Protein AF-A0A965LDG9-F1 (afdb_monomer_lite)

Foldseek 3Di:
DDDLVNLLVLLCVVVVFDWDKDKDKDFFQQPDFKDARVFAQFAPVFKWKDWLNHTADPPPQWDDPRGRRMIGGPGGRPGGIMIMIIGIGTDADYSVVLSVLLQVLLCQFQPPHADPVRHGDDPVNDDPLCSVLSSLSSNLSSLVVVLVVQVPQDWDADPVRDIDPSNVVNVVSVVVSVVSVVVSLVSCPVVQTGNNHDDDDDDWDQDPVPRDTDWDWDDDDPPDPDDTHTDDDDDDCVPDDDPDDPAAEDEAEEEQQAKDKDKDFDDQPDQPVQKDKWKFKAADVPDPDTQDTWDWDQPDRNRRIIMTIDHNVSSNRDDQKIKMWMWIQGNVPRDIDTRYIYMYGYDYDPDD

Structure (mmCIF, N/CA/C/O backbone):
data_AF-A0A965LDG9-F1
#
_entry.id   AF-A0A965LDG9-F1
#
loop_
_atom_site.group_PDB
_atom_site.id
_atom_site.type_symbol
_atom_site.label_atom_id
_atom_site.label_alt_id
_atom_site.label_comp_id
_atom_site.label_asym_id
_atom_site.label_entity_id
_atom_site.label_seq_id
_atom_site.pdbx_PDB_ins_code
_atom_site.Cartn_x
_atom_site.Cartn_y
_atom_site.Cartn_z
_atom_site.occupancy
_atom_site.B_iso_or_equiv
_atom_site.auth_seq_id
_atom_site.auth_comp_id
_atom_site.auth_asym_id
_atom_site.auth_atom_id
_atom_site.pdbx_PDB_model_num
ATOM 1 N N . MET A 1 1 ? 0.674 -16.190 0.017 1.00 63.56 1 MET A N 1
ATOM 2 C CA . MET A 1 1 ? 0.500 -14.751 -0.278 1.00 63.56 1 MET A CA 1
ATOM 3 C C . MET A 1 1 ? -0.256 -14.146 0.887 1.00 63.56 1 MET A C 1
ATOM 5 O O . MET A 1 1 ? -1.121 -14.831 1.422 1.00 63.56 1 MET A O 1
ATOM 9 N N . ALA A 1 2 ? 0.114 -12.948 1.336 1.00 70.75 2 ALA A N 1
ATOM 10 C CA . ALA A 1 2 ? -0.545 -12.319 2.477 1.00 70.75 2 ALA A CA 1
ATOM 11 C C . ALA A 1 2 ? -1.934 -11.815 2.068 1.00 70.75 2 ALA A C 1
ATOM 13 O O . ALA A 1 2 ? -2.068 -11.180 1.027 1.00 70.75 2 ALA A O 1
ATOM 14 N N . THR A 1 3 ? -2.957 -12.085 2.876 1.00 86.31 3 THR A N 1
ATOM 15 C CA . THR A 1 3 ? -4.280 -11.483 2.677 1.00 86.31 3 THR A CA 1
ATOM 16 C C . THR A 1 3 ? -4.389 -10.164 3.442 1.00 86.31 3 THR A C 1
ATOM 18 O O . THR A 1 3 ? -3.648 -9.916 4.398 1.00 86.31 3 THR A O 1
ATOM 21 N N . LEU A 1 4 ? -5.349 -9.312 3.066 1.00 87.38 4 LEU A N 1
ATOM 22 C CA . LEU A 1 4 ? -5.636 -8.081 3.811 1.00 87.38 4 LEU A CA 1
ATOM 23 C C . LEU A 1 4 ? -5.971 -8.374 5.288 1.00 87.38 4 LEU A C 1
ATOM 25 O O . LEU A 1 4 ? -5.515 -7.658 6.175 1.00 87.38 4 LEU A O 1
ATOM 29 N N . SER A 1 5 ? -6.700 -9.461 5.557 1.00 87.62 5 SER A N 1
ATOM 30 C CA . SER A 1 5 ? -7.043 -9.896 6.919 1.00 87.62 5 SER A CA 1
ATOM 31 C C . SER A 1 5 ? -5.805 -10.277 7.742 1.00 87.62 5 SER A C 1
ATOM 33 O O . SER A 1 5 ? -5.718 -9.951 8.930 1.00 87.62 5 SER A O 1
ATOM 35 N N . ASP A 1 6 ? -4.817 -10.930 7.123 1.00 89.69 6 ASP A N 1
ATOM 36 C CA . ASP A 1 6 ? -3.560 -11.282 7.795 1.00 89.69 6 ASP A CA 1
ATOM 37 C C . ASP A 1 6 ? -2.738 -10.037 8.140 1.00 89.69 6 ASP A C 1
ATOM 39 O O . ASP A 1 6 ? -2.173 -9.943 9.232 1.00 89.69 6 ASP A O 1
ATOM 43 N N . LEU A 1 7 ? -2.686 -9.063 7.224 1.00 91.06 7 LEU A N 1
ATOM 44 C CA . LEU A 1 7 ? -2.014 -7.783 7.450 1.00 91.06 7 LEU A CA 1
ATOM 45 C C . LEU A 1 7 ? -2.676 -7.007 8.592 1.00 91.06 7 LEU A C 1
ATOM 47 O O . LEU A 1 7 ? -1.976 -6.559 9.498 1.00 91.06 7 LEU A O 1
ATOM 51 N N . ILE A 1 8 ? -4.010 -6.915 8.602 1.00 92.25 8 ILE A N 1
ATOM 52 C CA . ILE A 1 8 ? -4.765 -6.266 9.685 1.00 92.25 8 ILE A CA 1
ATOM 53 C C . ILE A 1 8 ? -4.465 -6.947 11.025 1.00 92.25 8 ILE A C 1
ATOM 55 O O . ILE A 1 8 ? -4.147 -6.268 11.999 1.00 92.25 8 ILE A O 1
ATOM 59 N N . SER A 1 9 ? -4.472 -8.281 11.071 1.00 90.69 9 SER A N 1
ATOM 60 C CA . SER A 1 9 ? -4.183 -9.042 12.296 1.00 90.69 9 SER A CA 1
ATOM 61 C C . SER A 1 9 ? -2.770 -8.774 12.832 1.00 90.69 9 SER A C 1
ATOM 63 O O . SER A 1 9 ? -2.576 -8.615 14.038 1.00 90.69 9 SER A O 1
ATOM 65 N N . LYS A 1 10 ? -1.777 -8.664 11.941 1.00 92.62 10 LYS A N 1
ATOM 66 C CA . LYS A 1 10 ? -0.394 -8.310 12.302 1.00 92.62 10 LYS A CA 1
ATOM 67 C C . LYS A 1 10 ? -0.275 -6.864 12.791 1.00 92.62 10 LYS A C 1
ATOM 69 O O . LYS A 1 10 ? 0.398 -6.627 13.790 1.00 92.62 10 LYS A O 1
ATOM 74 N N . VAL A 1 11 ? -0.954 -5.910 12.150 1.00 94.06 11 VAL A N 1
ATOM 75 C CA . VAL A 1 11 ? -0.990 -4.504 12.602 1.00 94.06 11 VAL A CA 1
ATOM 76 C C . VAL A 1 11 ? -1.656 -4.388 13.974 1.00 94.06 11 VAL A C 1
ATOM 78 O O . VAL A 1 11 ? -1.145 -3.692 14.849 1.00 94.06 11 VAL A O 1
ATOM 81 N N . ARG A 1 12 ? -2.753 -5.118 14.211 1.00 93.00 12 ARG A N 1
ATOM 82 C CA . ARG A 1 12 ? -3.402 -5.184 15.529 1.00 93.00 12 ARG A CA 1
ATOM 83 C C . ARG A 1 12 ? -2.451 -5.692 16.605 1.00 93.00 12 ARG A C 1
ATOM 85 O O . ARG A 1 12 ? -2.416 -5.126 17.696 1.00 93.00 12 ARG A O 1
ATOM 92 N N . LEU A 1 13 ? -1.661 -6.719 16.297 1.00 92.62 13 LEU A N 1
ATOM 93 C CA . LEU A 1 13 ? -0.658 -7.244 17.219 1.00 92.62 13 LEU A CA 1
ATOM 94 C C . LEU A 1 13 ? 0.425 -6.200 17.536 1.00 92.62 13 LEU A C 1
ATOM 96 O O . LEU A 1 13 ? 0.744 -6.006 18.706 1.00 92.62 13 LEU A O 1
ATOM 100 N N . GLU A 1 14 ? 0.934 -5.481 16.530 1.00 91.75 14 GLU A N 1
ATOM 101 C CA . GLU A 1 14 ? 1.940 -4.422 16.725 1.00 91.75 14 GLU A CA 1
ATOM 102 C C . GLU A 1 14 ? 1.410 -3.225 17.532 1.00 91.75 14 GLU A C 1
ATOM 104 O O . GLU A 1 14 ? 2.145 -2.645 18.335 1.00 91.75 14 GLU A O 1
ATOM 109 N N . LEU A 1 15 ? 0.131 -2.872 17.367 1.00 91.25 15 LEU A N 1
ATOM 110 C CA . LEU A 1 15 ? -0.552 -1.845 18.167 1.00 91.25 15 LEU A CA 1
ATOM 111 C C . LEU A 1 15 ? -0.979 -2.344 19.559 1.00 91.25 15 LEU A C 1
ATOM 113 O O . LEU A 1 15 ? -1.443 -1.549 20.382 1.00 91.25 15 LEU A O 1
ATOM 117 N N . ASN A 1 16 ? -0.839 -3.647 19.826 1.00 90.31 16 ASN A N 1
ATOM 118 C CA . ASN A 1 16 ? -1.404 -4.330 20.988 1.00 90.31 16 ASN A CA 1
ATOM 119 C C . ASN A 1 16 ? -2.922 -4.072 21.149 1.00 90.31 16 ASN A C 1
ATOM 121 O O . ASN A 1 16 ? -3.440 -3.920 22.260 1.00 90.31 16 ASN A O 1
ATOM 125 N N . ASP A 1 17 ? -3.635 -4.001 20.022 1.00 90.75 17 ASP A N 1
ATOM 126 C CA . ASP A 1 17 ? -5.082 -3.788 19.934 1.00 90.75 17 ASP A CA 1
ATOM 127 C C . ASP A 1 17 ? -5.822 -5.129 19.795 1.00 90.75 17 ASP A C 1
ATOM 129 O O . ASP A 1 17 ? -6.386 -5.464 18.751 1.00 90.75 17 ASP A O 1
ATOM 133 N N . THR A 1 18 ? -5.735 -5.944 20.848 1.00 88.44 18 THR A N 1
ATOM 134 C CA . THR A 1 18 ? -6.329 -7.287 20.895 1.00 88.44 18 THR A CA 1
ATOM 135 C C . THR A 1 18 ? -7.831 -7.243 21.209 1.00 88.44 18 THR A C 1
ATOM 137 O O . THR A 1 18 ? -8.263 -6.406 22.011 1.00 88.44 18 THR A O 1
ATOM 140 N N . PRO A 1 19 ? -8.640 -8.144 20.614 1.00 90.56 19 PRO A N 1
ATOM 141 C CA . PRO A 1 19 ? -10.081 -8.172 20.838 1.00 90.56 19 PRO A CA 1
ATOM 142 C C . PRO A 1 19 ? -10.400 -8.511 22.294 1.00 90.56 19 PRO A C 1
ATOM 144 O O . PRO A 1 19 ? -9.816 -9.422 22.886 1.00 90.56 19 PRO A O 1
ATOM 147 N N . ARG A 1 20 ? -11.367 -7.795 22.868 1.00 91.00 20 ARG A N 1
ATOM 148 C CA . ARG A 1 20 ? -11.902 -8.075 24.204 1.00 91.00 20 ARG A CA 1
ATOM 149 C C . ARG A 1 20 ? -13.382 -8.368 24.104 1.00 91.00 20 ARG A C 1
ATOM 151 O O . ARG A 1 20 ? -14.117 -7.617 23.476 1.00 91.00 20 ARG A O 1
ATOM 158 N N . GLN A 1 21 ? -13.825 -9.431 24.756 1.00 92.62 21 GLN A N 1
ATOM 159 C CA . GLN A 1 21 ? -15.247 -9.739 24.811 1.00 92.62 21 GLN A CA 1
ATOM 160 C C . GLN A 1 21 ? -15.963 -8.774 25.752 1.00 92.62 21 GLN A C 1
ATOM 162 O O . GLN A 1 21 ? -15.462 -8.450 26.832 1.00 92.62 21 GLN A O 1
ATOM 167 N N . PHE A 1 22 ? -17.159 -8.350 25.358 1.00 93.12 22 PHE A N 1
ATOM 168 C CA . PHE A 1 22 ? -18.059 -7.598 26.218 1.00 93.12 22 PHE A CA 1
ATOM 169 C C . PHE A 1 22 ? -19.476 -8.165 26.138 1.00 93.12 22 PHE A C 1
ATOM 171 O O . PHE A 1 22 ? -19.869 -8.850 25.192 1.00 93.12 22 PHE A O 1
ATOM 178 N N . THR A 1 23 ? -20.261 -7.898 27.175 1.00 92.94 23 THR A N 1
ATOM 179 C CA . THR A 1 23 ? -21.698 -8.156 27.178 1.00 92.94 23 THR A CA 1
ATOM 180 C C . THR A 1 23 ? -22.387 -6.998 27.869 1.00 92.94 23 THR A C 1
ATOM 182 O O . THR A 1 23 ? -21.970 -6.572 28.948 1.00 92.94 23 THR A O 1
ATOM 185 N N . LYS A 1 24 ? -23.439 -6.483 27.241 1.00 92.88 24 LYS A N 1
ATOM 186 C CA . LYS A 1 24 ? -24.246 -5.388 27.760 1.00 92.88 24 LYS A CA 1
ATOM 187 C C . LYS A 1 24 ? -25.719 -5.726 27.609 1.00 92.88 24 LYS A C 1
ATOM 189 O O . LYS A 1 24 ? -26.141 -6.242 26.580 1.00 92.88 24 LYS A O 1
ATOM 194 N N . THR A 1 25 ? -26.488 -5.437 28.646 1.00 93.25 25 THR A N 1
ATOM 195 C CA . THR A 1 25 ? -27.934 -5.650 28.671 1.00 93.25 25 THR A CA 1
ATOM 196 C C . THR A 1 25 ? -28.642 -4.324 28.886 1.00 93.25 25 THR A C 1
ATOM 198 O O . THR A 1 25 ? -28.222 -3.529 29.731 1.00 93.25 25 THR A O 1
ATOM 201 N N . PHE A 1 26 ? -29.724 -4.114 28.149 1.00 91.56 26 PHE A N 1
ATOM 202 C CA . PHE A 1 26 ? -30.636 -2.986 28.287 1.00 91.56 26 PHE A CA 1
ATOM 203 C C . PHE A 1 26 ? -32.048 -3.511 28.512 1.00 91.56 26 PHE A C 1
ATOM 205 O O . PHE A 1 26 ? -32.392 -4.593 28.043 1.00 91.56 26 PHE A O 1
ATOM 212 N N . ILE A 1 27 ? -32.856 -2.737 29.224 1.00 91.12 27 ILE A N 1
ATOM 213 C CA . ILE A 1 27 ? -34.277 -3.023 29.411 1.00 91.12 27 ILE A CA 1
ATOM 214 C C . ILE A 1 27 ? -35.041 -2.097 28.469 1.00 91.12 27 ILE A C 1
ATOM 216 O O . ILE A 1 27 ? -34.800 -0.889 28.473 1.00 91.12 27 ILE A O 1
ATOM 220 N N . GLY A 1 28 ? -35.922 -2.667 27.649 1.00 87.94 28 GLY A N 1
ATOM 221 C CA . GLY A 1 28 ? -36.767 -1.926 26.723 1.00 87.94 28 GLY A CA 1
ATOM 222 C C . GLY A 1 28 ? -37.841 -1.125 27.451 1.00 87.94 28 GLY A C 1
ATOM 223 O O . GLY A 1 28 ? -38.520 -1.634 28.344 1.00 87.94 28 GLY A O 1
ATOM 224 N N . ASP A 1 29 ? -38.010 0.127 27.043 1.00 87.44 29 ASP A N 1
ATOM 225 C CA . ASP A 1 29 ? -39.039 1.058 27.516 1.00 87.44 29 ASP A CA 1
ATOM 226 C C . ASP A 1 29 ? -40.207 1.211 26.517 1.00 87.44 29 ASP A C 1
ATOM 228 O O . ASP A 1 29 ? -41.154 1.951 26.779 1.00 87.44 29 ASP A O 1
ATOM 232 N N . GLY A 1 30 ? -40.161 0.520 25.369 1.00 83.81 30 GLY A N 1
ATOM 233 C CA . GLY A 1 30 ? -41.154 0.631 24.298 1.00 83.81 30 GLY A CA 1
ATOM 234 C C . GLY A 1 30 ? -40.980 1.838 23.371 1.00 83.81 30 GLY A C 1
ATOM 235 O O . GLY A 1 30 ? -41.756 1.969 22.420 1.00 83.81 30 GLY A O 1
ATOM 236 N N . LEU A 1 31 ? -39.994 2.713 23.606 1.00 87.06 31 LEU A N 1
ATOM 237 C CA . LEU A 1 31 ? -39.836 3.993 22.898 1.00 87.06 31 LEU A CA 1
ATOM 238 C C . LEU A 1 31 ? -38.419 4.228 22.364 1.00 87.06 31 LEU A C 1
ATOM 240 O O . LEU A 1 31 ? -38.263 4.769 21.269 1.00 87.06 31 LEU A O 1
ATOM 244 N N . THR A 1 32 ? -37.398 3.830 23.118 1.00 88.44 32 THR A N 1
ATOM 245 C CA . THR A 1 32 ? -35.994 4.051 22.786 1.00 88.44 32 THR A CA 1
ATOM 246 C C . THR A 1 32 ? -35.540 3.086 21.695 1.00 88.44 32 THR A C 1
ATOM 248 O O . THR A 1 32 ? -35.751 1.874 21.778 1.00 88.44 32 THR A O 1
ATOM 251 N N . LYS A 1 33 ? -34.896 3.640 20.663 1.00 88.62 33 LYS A N 1
ATOM 252 C CA . LYS A 1 33 ? -34.312 2.883 19.546 1.00 88.62 33 LYS A CA 1
ATOM 253 C C . LYS A 1 33 ? -32.790 2.819 19.582 1.00 88.62 33 LYS A C 1
ATOM 255 O O . LYS A 1 33 ? -32.216 1.901 18.994 1.00 88.62 33 LYS A O 1
ATOM 260 N N . ASP A 1 34 ? -32.165 3.763 20.280 1.00 90.88 34 ASP A N 1
ATOM 261 C CA . ASP A 1 34 ? -30.722 3.968 20.283 1.00 90.88 34 ASP A CA 1
ATOM 262 C C . ASP A 1 34 ? -30.125 3.501 21.609 1.00 90.88 34 ASP A C 1
ATOM 264 O O . ASP A 1 34 ? -30.431 4.035 22.677 1.00 90.88 34 ASP A O 1
ATOM 268 N N . PHE A 1 35 ? -29.244 2.507 21.542 1.00 90.81 35 PHE A N 1
ATOM 269 C CA . PHE A 1 35 ? -28.621 1.902 22.713 1.00 90.81 35 PHE A CA 1
ATOM 270 C C . PHE A 1 35 ? -27.103 2.076 22.653 1.00 90.81 35 PHE A C 1
ATOM 272 O O . PHE A 1 35 ? -26.427 1.492 21.804 1.00 90.81 35 PHE A O 1
ATOM 279 N N . SER A 1 36 ? -26.547 2.869 23.574 1.00 92.44 36 SER A N 1
ATOM 280 C CA . SER A 1 36 ? -25.095 3.041 23.696 1.00 92.44 36 SER A CA 1
ATOM 281 C C . SER A 1 36 ? -24.493 1.947 24.571 1.00 92.44 36 SER A C 1
ATOM 283 O O . SER A 1 36 ? -24.781 1.851 25.766 1.00 92.44 36 SER A O 1
ATOM 285 N N . THR A 1 37 ? -23.618 1.128 23.988 1.00 89.00 37 THR A N 1
ATOM 286 C CA . THR A 1 37 ? -22.965 0.007 24.686 1.00 89.00 37 THR A CA 1
ATOM 287 C C . THR A 1 37 ? -21.952 0.463 25.740 1.00 89.00 37 THR A C 1
ATOM 289 O O . THR A 1 37 ? -21.662 -0.290 26.672 1.00 89.00 37 THR A O 1
ATOM 292 N N . GLY A 1 38 ? -21.436 1.693 25.623 1.00 88.75 38 GLY A N 1
ATOM 293 C CA . GLY A 1 38 ? -20.327 2.210 26.432 1.00 88.75 38 GLY A CA 1
ATOM 294 C C . GLY A 1 38 ? -18.956 1.646 26.035 1.00 88.75 38 GLY A C 1
ATOM 295 O O . GLY A 1 38 ? -17.950 2.007 26.643 1.00 88.75 38 GLY A O 1
ATOM 296 N N . TYR A 1 39 ? -18.911 0.786 25.016 1.00 89.44 39 TYR A N 1
ATOM 297 C CA . TYR A 1 39 ? -17.708 0.160 24.480 1.00 89.44 39 TYR A CA 1
ATOM 298 C C . TYR A 1 39 ? -17.486 0.647 23.049 1.00 89.44 39 TYR A C 1
ATOM 300 O O . TYR A 1 39 ? -18.409 0.637 22.240 1.00 89.44 39 TYR A O 1
ATOM 308 N N . LYS A 1 40 ? -16.267 1.087 22.733 1.00 89.19 40 LYS A N 1
ATOM 309 C CA . LYS A 1 40 ? -15.905 1.562 21.395 1.00 89.19 40 LYS A CA 1
ATOM 310 C C . LYS A 1 40 ? -14.419 1.331 21.101 1.00 89.19 40 LYS A C 1
ATOM 312 O O . LYS A 1 40 ? -13.623 1.464 22.034 1.00 89.19 40 LYS A O 1
ATOM 317 N N . PRO A 1 41 ? -14.047 1.123 19.828 1.00 91.25 41 PRO A N 1
ATOM 318 C CA . PRO A 1 41 ? -14.916 0.745 18.705 1.00 91.25 41 PRO A CA 1
ATOM 319 C C . PRO A 1 41 ? -15.382 -0.727 18.756 1.00 91.25 41 PRO A C 1
ATOM 321 O O . PRO A 1 41 ? -14.675 -1.595 19.269 1.00 91.25 41 PRO A O 1
ATOM 324 N N . LEU A 1 42 ? -16.572 -1.010 18.216 1.00 90.62 42 LEU A N 1
ATOM 325 C CA . LEU A 1 42 ? -17.162 -2.357 18.163 1.00 90.62 42 LEU A CA 1
ATOM 326 C C . LEU A 1 42 ? -16.695 -3.146 16.934 1.00 90.62 42 LEU A C 1
ATOM 328 O O . LEU A 1 42 ? -16.557 -2.588 15.847 1.00 90.62 42 LEU A O 1
ATOM 332 N N . ASP A 1 43 ? -16.529 -4.456 17.101 1.00 89.81 43 ASP A N 1
ATOM 333 C CA . ASP A 1 43 ? -16.367 -5.397 15.995 1.00 89.81 43 ASP A CA 1
ATOM 334 C C . ASP A 1 43 ? -17.746 -5.822 15.471 1.00 89.81 43 ASP A C 1
ATOM 336 O O . ASP A 1 43 ? -18.509 -6.498 16.164 1.00 89.81 43 ASP A O 1
ATOM 340 N N . THR A 1 44 ? -18.078 -5.421 14.245 1.00 85.19 44 THR A N 1
ATOM 341 C CA . THR A 1 44 ? -19.369 -5.730 13.615 1.00 85.19 44 THR A CA 1
ATOM 342 C C . THR A 1 44 ? -19.495 -7.193 13.201 1.00 85.19 44 THR A C 1
ATOM 344 O O . THR A 1 44 ? -20.617 -7.675 13.062 1.00 85.19 44 THR A O 1
ATOM 347 N N . THR A 1 45 ? -18.382 -7.912 13.028 1.00 85.62 45 THR A N 1
ATOM 348 C CA . THR A 1 45 ? -18.390 -9.300 12.542 1.00 85.62 45 THR A CA 1
ATOM 349 C C . THR A 1 45 ? -18.757 -10.302 13.633 1.00 85.62 45 THR A C 1
ATOM 351 O O . THR A 1 45 ? -19.374 -11.328 13.351 1.00 85.62 45 THR A O 1
ATOM 354 N N . THR A 1 46 ? -18.424 -9.994 14.889 1.00 87.38 46 THR A N 1
ATOM 355 C CA . THR A 1 46 ? -18.691 -10.855 16.053 1.00 87.38 46 THR A CA 1
ATOM 356 C C . THR A 1 46 ? -19.870 -10.386 16.903 1.00 87.38 46 THR A C 1
ATOM 358 O O . THR A 1 46 ? -20.195 -11.019 17.911 1.00 87.38 46 THR A O 1
ATOM 361 N N . LEU A 1 47 ? -20.523 -9.287 16.516 1.00 89.44 47 LEU A N 1
ATOM 362 C CA . LEU A 1 47 ? -21.634 -8.710 17.259 1.00 89.44 47 LEU A CA 1
ATOM 363 C C . LEU A 1 47 ? -22.905 -9.559 17.119 1.00 89.44 47 LEU A C 1
ATOM 365 O O . LEU A 1 47 ? -23.412 -9.802 16.025 1.00 89.44 47 LEU A O 1
ATOM 369 N N . VAL A 1 48 ? -23.469 -9.940 18.259 1.00 91.31 48 VAL A N 1
ATOM 370 C CA . VAL A 1 48 ? -24.752 -10.627 18.374 1.00 91.31 48 VAL A CA 1
ATOM 371 C C . VAL A 1 48 ? -25.673 -9.786 19.249 1.00 91.31 48 VAL A C 1
ATOM 373 O O . VAL A 1 48 ? -25.366 -9.496 20.408 1.00 91.31 48 VAL A O 1
ATOM 376 N N . VAL A 1 49 ? -26.818 -9.403 18.688 1.00 90.81 49 VAL A N 1
ATOM 377 C CA . VAL A 1 49 ? -27.863 -8.640 19.376 1.00 90.81 49 VAL A CA 1
ATOM 378 C C . VAL A 1 49 ? -29.104 -9.516 19.481 1.00 90.81 49 VAL A C 1
ATOM 380 O O . VAL A 1 49 ? -29.554 -10.083 18.488 1.00 90.81 49 VAL A O 1
ATOM 383 N N . THR A 1 50 ? -29.648 -9.643 20.687 1.00 92.25 50 THR A N 1
ATOM 384 C CA . THR A 1 50 ? -30.841 -10.454 20.969 1.00 92.25 50 THR A CA 1
ATOM 385 C C . THR A 1 50 ? -31.882 -9.635 21.724 1.00 92.25 50 THR A C 1
ATOM 387 O O . THR A 1 50 ? -31.520 -8.934 22.667 1.00 92.25 50 THR A O 1
ATOM 390 N N . ASP A 1 51 ? -33.149 -9.739 21.326 1.00 90.88 51 ASP A N 1
ATOM 391 C CA . ASP A 1 51 ? -34.316 -9.197 22.030 1.00 90.88 51 ASP A CA 1
ATOM 392 C C . ASP A 1 51 ? -35.051 -10.344 22.736 1.00 90.88 51 ASP A C 1
ATOM 394 O O . ASP A 1 51 ? -35.557 -11.255 22.080 1.00 90.88 51 ASP A O 1
ATOM 398 N N . ASP A 1 52 ? -35.019 -10.357 24.069 1.00 88.69 52 ASP A N 1
ATOM 399 C CA . ASP A 1 52 ? -35.591 -11.413 24.920 1.00 88.69 52 ASP A CA 1
ATOM 400 C C . ASP A 1 52 ? -35.184 -12.845 24.498 1.00 88.69 52 ASP A C 1
ATOM 402 O O . ASP A 1 52 ? -35.952 -13.803 24.530 1.00 88.69 52 ASP A O 1
ATOM 406 N N . GLY A 1 53 ? -33.935 -12.990 24.040 1.00 86.12 53 GLY A N 1
ATOM 407 C CA . GLY A 1 53 ? -33.370 -14.255 23.559 1.00 86.12 53 GLY A CA 1
ATOM 408 C C . GLY A 1 53 ? -33.578 -14.544 22.067 1.00 86.12 53 GLY A C 1
ATOM 409 O O . GLY A 1 53 ? -32.959 -15.474 21.550 1.00 86.12 53 GLY A O 1
ATOM 410 N N . THR A 1 54 ? -34.362 -13.738 21.346 1.00 89.00 54 THR A N 1
ATOM 411 C CA . THR A 1 54 ? -34.501 -13.844 19.885 1.00 89.00 54 THR A CA 1
ATOM 412 C C . THR A 1 54 ? -33.416 -13.030 19.170 1.00 89.00 54 THR A C 1
ATOM 414 O O . THR A 1 54 ? -33.235 -11.854 19.482 1.00 89.00 54 THR A O 1
ATOM 417 N N . PRO A 1 55 ? -32.635 -13.609 18.238 1.00 89.88 55 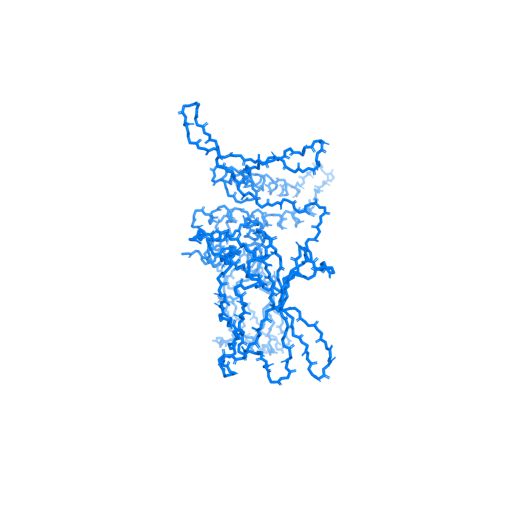PRO A N 1
ATOM 418 C CA . PRO A 1 55 ? -31.580 -12.872 17.549 1.00 89.88 55 PRO A CA 1
ATOM 419 C C . PRO A 1 55 ? -32.168 -11.856 16.568 1.00 89.88 55 PRO A C 1
ATOM 421 O O . PRO A 1 55 ? -32.961 -12.202 15.693 1.00 89.88 55 PRO A O 1
ATOM 424 N N . LEU A 1 56 ? -31.729 -10.605 16.684 1.00 89.38 56 LEU A N 1
ATOM 425 C CA . LEU A 1 56 ? -31.963 -9.580 15.675 1.00 89.38 56 LEU A CA 1
ATOM 426 C C . LEU A 1 56 ? -30.876 -9.707 14.600 1.00 89.38 56 LEU A C 1
ATOM 428 O O . LEU A 1 56 ? -29.706 -9.918 14.913 1.00 89.38 56 LEU A O 1
ATOM 432 N N . ALA A 1 57 ? -31.251 -9.588 13.327 1.00 87.38 57 ALA A N 1
ATOM 433 C CA . ALA A 1 57 ? -30.306 -9.633 12.210 1.00 87.38 57 ALA A CA 1
ATOM 434 C C . ALA A 1 57 ? -29.857 -8.220 11.803 1.00 87.38 57 ALA A C 1
ATOM 436 O O . ALA A 1 57 ? -30.663 -7.293 11.781 1.00 87.38 57 ALA A O 1
ATOM 437 N N . ASN A 1 58 ? -28.589 -8.059 11.432 1.00 84.81 58 ASN A N 1
ATOM 438 C CA . ASN A 1 58 ? -28.063 -6.841 10.808 1.00 84.81 58 ASN A CA 1
ATOM 439 C C . ASN A 1 58 ? -28.129 -7.011 9.275 1.00 84.81 58 ASN A C 1
ATOM 441 O O . ASN A 1 58 ? -27.692 -8.061 8.798 1.00 84.81 58 ASN A O 1
ATOM 445 N N . PRO A 1 59 ? -28.668 -6.061 8.482 1.00 82.62 59 PRO A N 1
ATOM 446 C CA . PRO A 1 59 ? -29.158 -4.723 8.850 1.00 82.62 59 PRO A CA 1
ATOM 447 C C . PRO A 1 59 ? -30.675 -4.616 9.083 1.00 82.62 59 PRO A C 1
ATOM 449 O O . PRO A 1 59 ? -31.188 -3.524 9.305 1.00 82.62 59 PRO A O 1
ATOM 452 N N . THR A 1 60 ? -31.425 -5.715 8.977 1.00 84.56 60 THR A N 1
ATOM 453 C CA . THR A 1 60 ? -32.900 -5.677 8.935 1.00 84.56 60 THR A CA 1
ATOM 454 C C . THR A 1 60 ? -33.570 -5.414 10.285 1.00 84.56 60 THR A C 1
ATOM 456 O O . THR A 1 60 ? -34.679 -4.892 10.315 1.00 84.56 60 THR A O 1
ATOM 459 N N . GLY A 1 61 ? -32.937 -5.814 11.388 1.00 84.06 61 GLY A N 1
ATOM 460 C CA . GLY A 1 61 ? -33.429 -5.631 12.757 1.00 84.06 61 GLY A CA 1
ATOM 461 C C . GLY A 1 61 ? -32.669 -4.564 13.546 1.00 84.06 61 GLY A C 1
ATOM 462 O O . GLY A 1 61 ? -33.235 -3.952 14.453 1.00 84.06 61 GLY A O 1
ATOM 463 N N . TYR A 1 62 ? -31.401 -4.324 13.209 1.00 90.25 62 TYR A N 1
ATOM 464 C CA . TYR A 1 62 ? -30.606 -3.252 13.797 1.00 90.25 62 TYR A CA 1
ATOM 465 C C . TYR A 1 62 ? -29.473 -2.815 12.863 1.00 90.25 62 TYR A C 1
ATOM 467 O O . TYR A 1 62 ? -28.971 -3.608 12.066 1.00 90.25 62 TYR A O 1
ATOM 475 N N . THR A 1 63 ? -29.041 -1.566 13.001 1.00 91.44 63 THR A N 1
ATOM 476 C CA . THR A 1 63 ? -27.812 -1.026 12.412 1.00 91.44 63 THR A CA 1
ATOM 477 C C . THR A 1 63 ? -26.839 -0.627 13.523 1.00 91.44 63 THR A C 1
ATOM 479 O O . THR A 1 63 ? -27.229 -0.419 14.674 1.00 91.44 63 THR A O 1
ATOM 482 N N . VAL A 1 64 ? -25.544 -0.578 13.207 1.00 90.88 64 VAL A N 1
ATOM 483 C CA . VAL A 1 64 ? -24.483 -0.333 14.195 1.00 90.88 64 VAL A CA 1
ATOM 484 C C . VAL A 1 64 ? -23.629 0.832 13.756 1.00 90.88 64 VAL A C 1
ATOM 486 O O . VAL A 1 64 ? -23.075 0.830 12.659 1.00 90.88 64 VAL A O 1
ATOM 489 N N . GLU A 1 65 ? -23.443 1.776 14.664 1.00 90.69 65 GLU A N 1
ATOM 490 C CA . GLU A 1 65 ? -22.438 2.813 14.545 1.00 90.69 65 GLU A CA 1
ATOM 491 C C . GLU A 1 65 ? -21.169 2.367 15.294 1.00 90.69 65 GLU A C 1
ATOM 493 O O . GLU A 1 65 ? -20.952 2.673 16.470 1.00 90.69 65 GLU A O 1
ATOM 498 N N . ALA A 1 66 ? -20.329 1.580 14.613 1.00 86.88 66 ALA A N 1
ATOM 499 C CA . ALA A 1 66 ? -19.217 0.850 15.232 1.00 86.88 66 ALA A CA 1
ATOM 500 C C . ALA A 1 66 ? -18.168 1.755 15.905 1.00 86.88 66 ALA A C 1
ATOM 502 O O . ALA A 1 66 ? -17.623 1.392 16.948 1.00 86.88 66 ALA A O 1
ATOM 503 N N . ALA A 1 67 ? -17.912 2.943 15.347 1.00 85.44 67 ALA A N 1
ATOM 504 C CA . ALA A 1 67 ? -16.939 3.899 15.884 1.00 85.44 67 ALA A CA 1
ATOM 505 C C . ALA A 1 67 ? -17.382 4.525 17.220 1.00 85.44 67 ALA A C 1
ATOM 507 O O . ALA A 1 67 ? -16.549 4.796 18.087 1.00 85.44 67 ALA A O 1
ATOM 508 N N . TYR A 1 68 ? -18.688 4.735 17.397 1.00 86.50 68 TYR A N 1
ATOM 509 C CA . TYR A 1 68 ? -19.259 5.352 18.597 1.00 86.50 68 TYR A CA 1
ATOM 510 C C . TYR A 1 68 ? -19.795 4.324 19.598 1.00 86.50 68 TYR A C 1
ATOM 512 O O . TYR A 1 68 ? -19.969 4.647 20.774 1.00 86.50 68 TYR A O 1
ATOM 520 N N . GLY A 1 69 ? -19.984 3.075 19.165 1.00 89.06 69 GLY A N 1
ATOM 521 C CA . GLY A 1 69 ? -20.463 1.990 20.014 1.00 89.06 69 GLY A CA 1
ATOM 522 C C . GLY A 1 69 ? -21.969 2.028 20.257 1.00 89.06 69 GLY A C 1
ATOM 523 O O . GLY A 1 69 ? -22.433 1.562 21.305 1.00 89.06 69 GLY A O 1
ATOM 524 N N . THR A 1 70 ? -22.721 2.598 19.314 1.00 91.44 70 THR A N 1
ATOM 525 C CA . THR A 1 70 ? -24.176 2.767 19.393 1.00 91.44 70 THR A CA 1
ATOM 526 C C . THR A 1 70 ? -24.871 1.775 18.469 1.00 91.44 70 THR A C 1
ATOM 528 O O . THR A 1 70 ? -24.429 1.533 17.345 1.00 91.44 70 THR A O 1
ATOM 531 N N . ILE A 1 71 ? -25.956 1.179 18.953 1.00 91.69 71 ILE A N 1
ATOM 532 C CA . ILE A 1 71 ? -26.801 0.258 18.194 1.00 91.69 71 ILE A CA 1
ATOM 533 C C . ILE A 1 71 ? -28.153 0.926 17.985 1.00 91.69 71 ILE A C 1
ATOM 535 O O . ILE A 1 71 ? -28.800 1.321 18.955 1.00 91.69 71 ILE A O 1
ATOM 539 N N . HIS A 1 72 ? -28.574 1.017 16.729 1.00 92.00 72 HIS A N 1
ATOM 540 C CA . HIS A 1 72 ? -29.861 1.569 16.332 1.00 92.00 72 HIS A CA 1
ATOM 541 C C . HIS A 1 72 ? -30.785 0.418 15.947 1.00 92.00 72 HIS A C 1
ATOM 543 O O . HIS A 1 72 ? -30.574 -0.270 14.951 1.00 92.00 72 HIS A O 1
ATOM 549 N N . THR A 1 73 ? -31.810 0.180 16.749 1.00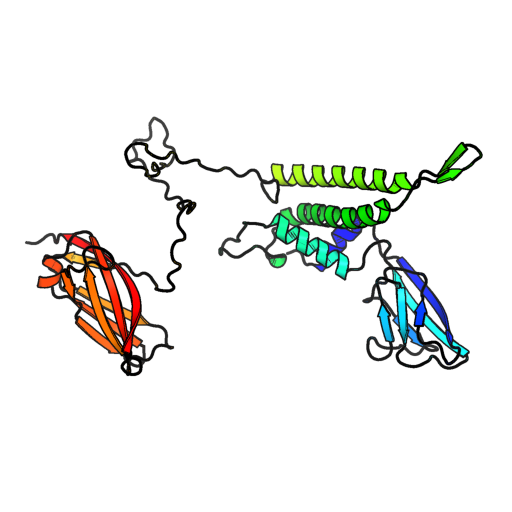 90.88 73 THR A N 1
ATOM 550 C CA . THR A 1 73 ? -32.823 -0.843 16.465 1.00 90.88 73 THR A CA 1
ATOM 551 C C . THR A 1 73 ? -33.871 -0.294 15.498 1.00 90.88 73 THR A C 1
ATOM 553 O O . THR A 1 73 ? -34.280 0.866 15.582 1.00 90.88 73 THR A O 1
ATOM 556 N N . THR A 1 74 ? -34.307 -1.109 14.535 1.00 89.00 74 THR A N 1
ATOM 557 C CA . THR A 1 74 ? -35.279 -0.664 13.519 1.00 89.00 74 THR A CA 1
ATOM 558 C C . THR A 1 74 ? -36.681 -0.508 14.125 1.00 89.0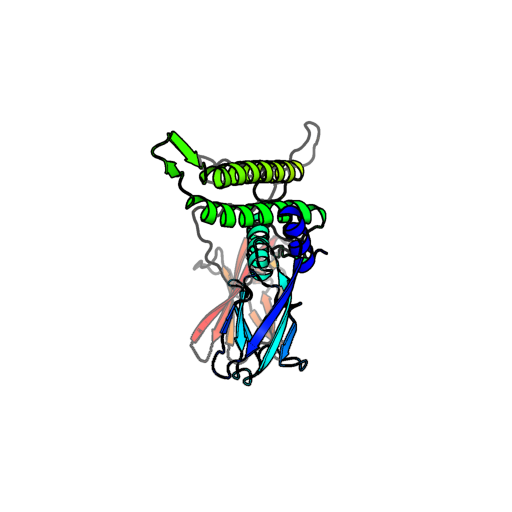0 74 THR A C 1
ATOM 560 O O . THR A 1 74 ? -37.404 0.452 13.828 1.00 89.00 74 THR A O 1
ATOM 563 N N . SER A 1 75 ? -37.044 -1.425 15.022 1.00 87.44 75 SER A N 1
ATOM 564 C CA . SER A 1 75 ? -38.266 -1.414 15.829 1.00 87.44 75 SER A CA 1
ATOM 565 C C . SER A 1 75 ? -37.948 -1.123 17.292 1.00 87.44 75 SER A C 1
ATOM 567 O O . SER A 1 75 ? -36.901 -1.529 17.787 1.00 87.44 75 SER A O 1
ATOM 569 N N . ASN A 1 76 ? -38.875 -0.466 17.994 1.00 87.44 76 ASN A N 1
ATOM 570 C CA . ASN A 1 76 ? -38.744 -0.257 19.435 1.00 87.44 76 ASN A CA 1
ATOM 571 C C . ASN A 1 76 ? -38.696 -1.609 20.149 1.00 87.44 76 ASN A C 1
ATOM 573 O O . ASN A 1 76 ? -39.471 -2.509 19.821 1.00 87.44 76 ASN A O 1
ATOM 577 N N . ILE A 1 77 ? -37.833 -1.720 21.153 1.00 87.62 77 ILE A N 1
ATOM 578 C CA . ILE A 1 77 ? -37.820 -2.884 22.035 1.00 87.62 77 ILE A CA 1
ATOM 579 C C . ILE A 1 77 ? -39.047 -2.818 22.939 1.00 87.62 77 ILE A C 1
ATOM 581 O O . ILE A 1 77 ? -39.279 -1.801 23.598 1.00 87.62 77 ILE A O 1
ATOM 585 N N . THR A 1 78 ? -39.841 -3.890 22.946 1.00 88.56 78 THR A N 1
ATOM 586 C CA . THR A 1 78 ? -41.084 -3.982 23.723 1.00 88.56 78 THR A CA 1
ATOM 587 C C . THR A 1 78 ? -40.818 -3.698 25.202 1.00 88.56 78 THR A C 1
ATOM 589 O O . THR A 1 78 ? -39.778 -4.071 25.746 1.00 88.56 78 THR A O 1
ATOM 592 N N . LEU A 1 79 ? -41.760 -3.022 25.867 1.00 89.44 79 LEU A N 1
ATOM 593 C CA . LEU A 1 79 ? -41.636 -2.683 27.282 1.00 89.44 79 LEU A CA 1
ATOM 594 C C . LEU A 1 79 ? -41.371 -3.944 28.125 1.00 89.44 79 LEU A C 1
ATOM 596 O O . LEU A 1 79 ? -42.160 -4.886 28.102 1.00 89.44 79 LEU A O 1
ATOM 600 N N . GLY A 1 80 ? -40.276 -3.936 28.885 1.00 86.50 80 GLY A N 1
ATOM 601 C CA . GLY A 1 80 ? -39.882 -5.036 29.770 1.00 86.50 80 GLY A CA 1
ATOM 602 C C . GLY A 1 80 ? -39.066 -6.150 29.106 1.00 86.50 80 GLY A C 1
ATOM 603 O O . GLY A 1 80 ? -38.523 -6.987 29.825 1.00 86.50 80 GLY A O 1
ATOM 604 N N . HIS A 1 81 ? -38.912 -6.147 27.779 1.00 91.25 81 HIS A N 1
ATOM 605 C CA . HIS A 1 81 ? -37.979 -7.054 27.113 1.00 91.25 81 HIS A CA 1
ATOM 606 C C . HIS A 1 81 ? -36.529 -6.665 27.414 1.00 91.25 81 HIS A C 1
ATOM 608 O O . HIS A 1 81 ? -36.203 -5.488 27.603 1.00 91.25 81 HIS A O 1
ATOM 614 N N . THR A 1 82 ? -35.641 -7.659 27.444 1.00 91.19 82 THR A N 1
ATOM 615 C CA . THR A 1 82 ? -34.208 -7.426 27.651 1.00 91.19 82 THR A CA 1
ATOM 616 C C . THR A 1 82 ? -33.463 -7.509 26.326 1.00 91.19 82 THR A C 1
ATOM 618 O O . THR A 1 82 ? -33.346 -8.582 25.736 1.00 91.19 82 THR A O 1
ATOM 621 N N . LEU A 1 83 ? -32.888 -6.386 25.899 1.00 91.75 83 LEU A N 1
ATOM 622 C CA . LEU A 1 83 ? -31.959 -6.338 24.779 1.00 91.75 83 LEU A CA 1
ATOM 623 C C . LEU A 1 83 ? -30.565 -6.721 25.281 1.00 91.75 83 LEU A C 1
ATOM 625 O O . LEU A 1 83 ? -29.954 -5.991 26.065 1.00 91.75 83 LEU A O 1
ATOM 629 N N . LYS A 1 84 ? -30.037 -7.854 24.825 1.00 93.12 84 LYS A N 1
ATOM 630 C CA . LYS A 1 84 ? -28.680 -8.303 25.144 1.00 93.12 84 LYS A CA 1
ATOM 631 C C . LYS A 1 84 ? -27.783 -8.182 23.920 1.00 93.12 84 LYS A C 1
ATOM 633 O O . LYS A 1 84 ? -28.075 -8.741 22.866 1.00 93.12 84 LYS A O 1
ATOM 638 N N . VAL A 1 85 ? -26.671 -7.484 24.105 1.00 92.38 85 VAL A N 1
ATOM 639 C CA . VAL A 1 85 ? -25.619 -7.251 23.118 1.00 92.38 85 VAL A CA 1
ATOM 640 C C . VAL A 1 85 ? -24.356 -7.953 23.600 1.00 92.38 85 VAL A C 1
ATOM 642 O O . VAL A 1 85 ? -23.865 -7.667 24.694 1.00 92.38 85 VAL A O 1
ATOM 645 N N . THR A 1 86 ? -23.816 -8.851 22.788 1.00 92.69 86 THR A N 1
ATOM 646 C CA . THR A 1 86 ? -22.556 -9.553 23.051 1.00 92.69 86 THR A CA 1
ATOM 647 C C . THR A 1 86 ? -21.673 -9.457 21.813 1.00 92.69 86 THR A C 1
ATOM 649 O O . THR A 1 86 ? -22.169 -9.544 20.697 1.00 92.69 86 THR A O 1
ATOM 652 N N . GLY A 1 87 ? -20.369 -9.270 21.990 1.00 92.38 87 GLY A N 1
ATOM 653 C CA . GLY A 1 87 ? -19.426 -9.217 20.873 1.00 92.38 87 GLY A CA 1
ATOM 654 C C . GLY A 1 87 ? -18.015 -8.882 21.332 1.00 92.38 87 GLY A C 1
ATOM 655 O O . GLY A 1 87 ? -17.735 -8.857 22.537 1.00 92.38 87 GLY A O 1
ATOM 656 N N . ASN A 1 88 ? -17.138 -8.601 20.370 1.00 92.50 88 ASN A N 1
ATOM 657 C CA . ASN A 1 88 ? -15.801 -8.096 20.646 1.00 92.50 88 ASN A CA 1
ATOM 658 C C . ASN A 1 88 ? -15.742 -6.568 20.531 1.00 92.50 88 ASN A C 1
ATOM 660 O O . ASN A 1 88 ? -16.441 -5.938 19.737 1.00 92.50 88 ASN A O 1
ATOM 664 N N . VAL A 1 89 ? -14.875 -5.972 21.341 1.00 92.12 89 VAL A N 1
ATOM 665 C CA . VAL A 1 89 ? -14.501 -4.562 21.281 1.00 92.12 89 VAL A CA 1
ATOM 666 C C . VAL A 1 89 ? -12.991 -4.460 21.091 1.00 92.12 89 VAL A C 1
ATOM 668 O O . VAL A 1 89 ? -12.223 -5.227 21.685 1.00 92.12 89 VAL A O 1
ATOM 671 N N . PHE A 1 90 ? -12.575 -3.498 20.276 1.00 91.06 90 PHE A N 1
ATOM 672 C CA . PHE A 1 90 ? -11.181 -3.093 20.134 1.00 91.06 90 PHE A CA 1
ATOM 673 C C . PHE A 1 90 ? -10.918 -1.824 20.946 1.00 91.06 90 PHE A C 1
ATOM 675 O O . PHE A 1 90 ? -11.831 -1.100 21.327 1.00 91.06 90 PHE A O 1
ATOM 682 N N . ARG A 1 91 ? -9.657 -1.550 21.264 1.00 88.81 91 ARG A N 1
ATOM 683 C CA . ARG A 1 91 ? -9.261 -0.381 22.050 1.00 88.81 91 ARG A CA 1
ATOM 684 C C . ARG A 1 91 ? -9.135 0.877 21.199 1.00 88.81 91 ARG A C 1
ATOM 686 O O . ARG A 1 91 ? -9.430 1.956 21.709 1.00 88.81 91 ARG A O 1
ATOM 693 N N . TYR A 1 92 ? -8.642 0.755 19.967 1.00 89.06 92 TYR A N 1
ATOM 694 C CA . TYR A 1 92 ? -8.257 1.920 19.170 1.00 89.06 92 TYR A CA 1
ATOM 695 C C . TYR A 1 92 ? -9.020 2.024 17.854 1.00 89.06 92 TYR A C 1
ATOM 697 O O . TYR A 1 92 ? -9.652 3.051 17.622 1.00 89.06 92 TYR A O 1
ATOM 705 N N . PHE A 1 93 ? -8.987 0.986 17.014 1.00 91.81 93 PHE A N 1
ATOM 706 C CA . PHE A 1 93 ? -9.458 1.092 15.630 1.00 91.81 93 PHE A CA 1
ATOM 707 C C . PHE A 1 93 ? -10.443 -0.010 15.234 1.00 91.81 93 PHE A C 1
ATOM 709 O O . PHE A 1 93 ? -10.323 -1.162 15.665 1.00 91.81 93 PHE A O 1
ATOM 716 N N . THR A 1 94 ? -11.391 0.336 14.358 1.00 91.06 94 THR A N 1
ATOM 717 C CA . THR A 1 94 ? -12.195 -0.654 13.622 1.00 91.06 94 THR A CA 1
ATOM 718 C C . THR A 1 94 ? -11.354 -1.331 12.535 1.00 91.06 94 THR A C 1
ATOM 720 O O . THR A 1 94 ? -10.324 -0.800 12.110 1.00 91.06 94 THR A O 1
ATOM 723 N N . ASP A 1 95 ? -11.793 -2.496 12.051 1.00 89.06 95 ASP A N 1
ATOM 724 C CA . ASP A 1 95 ? -11.120 -3.172 10.931 1.00 89.06 95 ASP A CA 1
ATOM 725 C C . ASP A 1 95 ? -11.144 -2.327 9.652 1.00 89.06 95 ASP A C 1
ATOM 727 O O . ASP A 1 95 ? -10.142 -2.266 8.942 1.00 89.06 95 ASP A O 1
ATOM 731 N N . ASP A 1 96 ? -12.228 -1.584 9.412 1.00 89.19 96 ASP A N 1
ATOM 732 C CA . ASP A 1 96 ? -12.331 -0.666 8.273 1.00 89.19 96 ASP A CA 1
ATOM 733 C C . ASP A 1 96 ? -11.254 0.428 8.325 1.00 89.19 96 ASP A C 1
ATOM 735 O O . ASP A 1 96 ? -10.585 0.695 7.325 1.00 89.19 96 ASP A O 1
ATOM 739 N N . GLN A 1 97 ? -11.020 1.023 9.500 1.00 91.44 97 GLN A N 1
ATOM 740 C CA . GLN A 1 97 ? -9.973 2.032 9.685 1.00 91.44 97 GLN A CA 1
ATOM 741 C C . GLN A 1 97 ? -8.575 1.440 9.479 1.00 91.44 97 GLN A C 1
ATOM 743 O O . GLN A 1 97 ? -7.745 2.043 8.799 1.00 91.44 97 GLN A O 1
ATOM 748 N N . LEU A 1 98 ? -8.312 0.243 10.010 1.00 92.50 98 LEU A N 1
ATOM 749 C CA . LEU A 1 98 ? -7.031 -0.431 9.785 1.00 92.50 98 LEU A CA 1
ATOM 750 C C . LEU A 1 98 ? -6.827 -0.803 8.314 1.00 92.50 98 LEU A C 1
ATOM 752 O O . LEU A 1 98 ? -5.715 -0.662 7.808 1.00 92.50 98 LEU A O 1
ATOM 756 N N . SER A 1 99 ? -7.884 -1.205 7.605 1.00 93.12 99 SER A N 1
ATOM 757 C CA . SER A 1 99 ? -7.813 -1.491 6.170 1.00 93.12 99 SER A CA 1
ATOM 758 C C . SER A 1 99 ? -7.378 -0.259 5.368 1.00 93.12 99 SER A C 1
ATOM 760 O O . SER A 1 99 ? -6.552 -0.369 4.461 1.00 93.12 99 SER A O 1
ATOM 762 N N . TYR A 1 100 ? -7.856 0.931 5.745 1.00 93.56 100 TYR A N 1
ATOM 763 C CA . TYR A 1 100 ? -7.458 2.190 5.121 1.00 93.56 100 TYR A CA 1
ATOM 764 C C . TYR A 1 100 ? -5.964 2.487 5.328 1.00 93.56 100 TYR A C 1
ATOM 766 O O . TYR A 1 100 ? -5.260 2.811 4.365 1.00 93.56 100 TYR A O 1
ATOM 774 N N . PHE A 1 101 ? -5.454 2.323 6.554 1.00 95.00 101 PHE A N 1
ATOM 775 C CA . PHE A 1 101 ? -4.030 2.533 6.845 1.00 95.00 101 PHE A CA 1
ATOM 776 C C . PHE A 1 101 ? -3.137 1.523 6.123 1.00 95.00 101 PHE A C 1
ATOM 778 O O . PHE A 1 101 ? -2.120 1.912 5.552 1.00 95.00 101 PHE A O 1
ATOM 785 N N . VAL A 1 102 ? -3.540 0.250 6.081 1.00 94.25 102 VAL A N 1
ATOM 786 C CA . VAL A 1 102 ? -2.804 -0.802 5.366 1.00 94.25 102 VAL A CA 1
ATOM 787 C C . VAL A 1 102 ? -2.737 -0.507 3.869 1.00 94.25 102 VAL A C 1
ATOM 789 O O . VAL A 1 102 ? -1.653 -0.522 3.290 1.00 94.25 102 VAL A O 1
ATOM 792 N N . ASN A 1 103 ? -3.864 -0.163 3.240 1.00 93.19 103 ASN A N 1
ATOM 793 C CA . ASN A 1 103 ? -3.892 0.189 1.818 1.00 93.19 103 ASN A CA 1
ATOM 794 C C . ASN A 1 103 ? -3.017 1.413 1.510 1.00 93.19 103 ASN A C 1
ATOM 796 O O . ASN A 1 103 ? -2.268 1.410 0.534 1.00 93.19 103 ASN A O 1
ATOM 800 N N . THR A 1 104 ? -3.059 2.435 2.368 1.00 93.25 104 THR A N 1
ATOM 801 C CA . THR A 1 104 ? -2.217 3.632 2.228 1.00 93.25 104 THR A CA 1
ATOM 802 C C . THR A 1 104 ? -0.732 3.282 2.328 1.00 93.25 104 THR A C 1
ATOM 804 O O . THR A 1 104 ? 0.058 3.683 1.473 1.00 93.25 104 THR A O 1
ATOM 807 N N . ALA A 1 105 ? -0.351 2.482 3.326 1.00 93.31 105 ALA A N 1
ATOM 808 C CA . ALA A 1 105 ? 1.024 2.037 3.516 1.00 93.31 105 ALA A CA 1
ATOM 809 C C . ALA A 1 105 ? 1.539 1.218 2.324 1.00 93.31 105 ALA A C 1
ATOM 811 O O . ALA A 1 105 ? 2.676 1.406 1.897 1.00 93.31 105 ALA A O 1
ATOM 812 N N . ILE A 1 106 ? 0.710 0.350 1.740 1.00 91.69 106 ILE A N 1
ATOM 813 C CA . ILE A 1 106 ? 1.086 -0.423 0.550 1.00 91.69 106 ILE A CA 1
ATOM 814 C C . ILE A 1 106 ? 1.332 0.501 -0.634 1.00 91.69 106 ILE A C 1
ATOM 816 O O . ILE A 1 106 ? 2.384 0.399 -1.253 1.00 91.69 106 ILE A O 1
ATOM 820 N N . LEU A 1 107 ? 0.411 1.428 -0.912 1.00 90.81 107 LEU A N 1
ATOM 821 C CA . LEU A 1 107 ? 0.562 2.382 -2.014 1.00 90.81 107 LEU A CA 1
ATOM 822 C C . LEU A 1 107 ? 1.854 3.197 -1.889 1.00 90.81 107 LEU A C 1
ATOM 824 O O . LEU A 1 107 ? 2.546 3.424 -2.880 1.00 90.81 107 LEU A O 1
ATOM 828 N N . GLN A 1 108 ? 2.206 3.609 -0.670 1.00 91.00 108 GLN A N 1
ATOM 829 C CA . GLN A 1 108 ? 3.473 4.286 -0.414 1.00 91.00 108 GLN A CA 1
ATOM 830 C C . GLN A 1 108 ? 4.675 3.343 -0.600 1.00 91.00 108 GLN A C 1
ATOM 832 O O . GLN A 1 108 ? 5.651 3.710 -1.253 1.00 91.00 108 GLN A O 1
ATOM 837 N N . HIS A 1 109 ? 4.619 2.124 -0.054 1.00 91.25 109 HIS A N 1
ATOM 838 C CA . HIS A 1 109 ? 5.716 1.152 -0.089 1.00 91.25 109 HIS A CA 1
ATOM 839 C C . HIS A 1 109 ? 6.016 0.626 -1.502 1.00 91.25 109 HIS A C 1
ATOM 841 O O . HIS A 1 109 ? 7.174 0.383 -1.848 1.00 91.25 109 HIS A O 1
ATOM 847 N N . THR A 1 110 ? 4.989 0.449 -2.330 1.00 90.06 110 THR A N 1
ATOM 848 C CA . THR A 1 110 ? 5.112 -0.082 -3.694 1.00 90.06 110 THR A CA 1
ATOM 849 C C . THR A 1 110 ? 5.151 1.007 -4.765 1.00 90.06 110 THR A C 1
ATOM 851 O O . THR A 1 110 ? 5.170 0.695 -5.957 1.00 90.06 110 THR A O 1
ATOM 854 N N . SER A 1 111 ? 5.216 2.282 -4.368 1.00 86.31 111 SER A N 1
ATOM 855 C CA . SER A 1 111 ? 5.297 3.406 -5.301 1.00 86.31 111 SER A CA 1
ATOM 856 C C . SER A 1 111 ? 6.433 3.215 -6.315 1.00 86.31 111 SER A C 1
ATOM 858 O O . SER A 1 111 ? 7.561 2.868 -5.958 1.00 86.31 111 SER A O 1
ATOM 860 N N . ASN A 1 112 ? 6.128 3.419 -7.601 1.00 80.12 112 ASN A N 1
ATOM 861 C CA . ASN A 1 112 ? 7.053 3.242 -8.728 1.00 80.12 112 ASN A CA 1
ATOM 862 C C . ASN A 1 112 ? 7.686 1.841 -8.840 1.00 80.12 112 ASN A C 1
ATOM 864 O O . ASN A 1 112 ? 8.773 1.693 -9.408 1.00 80.12 112 ASN A O 1
ATOM 868 N N . ARG A 1 113 ? 7.030 0.806 -8.303 1.00 83.81 113 ARG A N 1
ATOM 869 C CA . ARG A 1 113 ? 7.435 -0.592 -8.473 1.00 83.81 113 ARG A CA 1
ATOM 870 C C . ARG A 1 113 ? 6.404 -1.344 -9.293 1.00 83.81 113 ARG A C 1
ATOM 872 O O . ARG A 1 113 ? 5.200 -1.254 -9.049 1.00 83.81 113 ARG A O 1
ATOM 879 N N . THR A 1 114 ? 6.903 -2.107 -10.253 1.00 83.50 114 THR A N 1
ATOM 880 C CA . THR A 1 114 ? 6.096 -3.007 -11.061 1.00 83.50 114 THR A CA 1
ATOM 881 C C . THR A 1 114 ? 6.549 -4.448 -10.870 1.00 83.50 114 THR A C 1
ATOM 883 O O . THR A 1 114 ? 7.708 -4.717 -10.557 1.00 83.50 114 THR A O 1
ATOM 886 N N . ASP A 1 115 ? 5.606 -5.373 -11.005 1.00 80.62 115 ASP A N 1
ATOM 887 C CA . ASP A 1 115 ? 5.876 -6.807 -11.068 1.00 80.62 115 ASP A CA 1
ATOM 888 C C . ASP A 1 115 ? 6.582 -7.169 -12.393 1.00 80.62 115 ASP A C 1
ATOM 890 O O . ASP A 1 115 ? 6.673 -6.360 -13.319 1.00 80.62 115 ASP A O 1
ATOM 894 N N . SER A 1 116 ? 7.024 -8.417 -12.518 1.00 78.69 116 SER A N 1
ATOM 895 C CA . SER A 1 116 ? 7.649 -9.037 -13.692 1.00 78.69 116 SER A CA 1
ATOM 896 C C . SER A 1 116 ? 6.845 -8.850 -14.989 1.00 78.69 116 SER A C 1
ATOM 898 O O . SER A 1 116 ? 7.410 -8.865 -16.079 1.00 78.69 116 SER A O 1
ATOM 900 N N . PHE A 1 117 ? 5.529 -8.635 -14.882 1.00 80.12 117 PHE A N 1
ATOM 901 C CA . PHE A 1 117 ? 4.622 -8.346 -16.002 1.00 80.12 117 PHE A CA 1
ATOM 902 C C . PHE A 1 117 ? 4.342 -6.848 -16.214 1.00 80.12 117 PHE A C 1
ATOM 904 O O . PHE A 1 117 ? 3.391 -6.485 -16.907 1.00 80.12 117 PHE A O 1
ATOM 911 N N . ASN A 1 118 ? 5.138 -5.974 -15.599 1.00 79.38 118 ASN A N 1
ATOM 912 C CA . ASN A 1 118 ? 5.024 -4.519 -15.651 1.00 79.38 118 ASN A CA 1
ATOM 913 C C . ASN A 1 118 ? 3.680 -3.957 -15.132 1.00 79.38 118 ASN A C 1
ATOM 915 O O . ASN A 1 118 ? 3.193 -2.927 -15.598 1.00 79.38 118 ASN A O 1
ATOM 919 N N . ARG A 1 119 ? 3.062 -4.648 -14.167 1.00 82.38 119 ARG A N 1
ATOM 920 C CA . ARG A 1 119 ? 1.834 -4.221 -13.469 1.00 82.38 119 ARG A CA 1
ATOM 921 C C . ARG A 1 119 ? 2.191 -3.619 -12.115 1.00 82.38 119 ARG A C 1
ATOM 923 O O . ARG A 1 119 ? 3.190 -4.023 -11.533 1.00 82.38 119 ARG A O 1
ATOM 930 N N . ALA A 1 120 ? 1.387 -2.693 -11.598 1.00 81.94 120 ALA A N 1
ATOM 931 C CA . ALA A 1 120 ? 1.583 -2.174 -10.243 1.00 81.94 120 ALA A CA 1
ATOM 932 C C . ALA A 1 120 ? 1.448 -3.303 -9.204 1.00 81.94 120 ALA A C 1
ATOM 934 O O . ALA A 1 120 ? 0.547 -4.135 -9.317 1.00 81.94 120 ALA A O 1
ATOM 935 N N . ILE A 1 121 ? 2.336 -3.323 -8.208 1.00 84.00 121 ILE A N 1
ATOM 936 C CA . ILE A 1 121 ? 2.314 -4.328 -7.137 1.00 84.00 121 ILE A CA 1
ATOM 937 C C . ILE A 1 121 ? 1.138 -4.039 -6.193 1.00 84.00 121 ILE A C 1
ATOM 939 O O . ILE A 1 121 ? 1.051 -2.957 -5.608 1.00 84.00 121 ILE A O 1
ATOM 943 N N . THR A 1 122 ? 0.256 -5.023 -6.029 1.00 83.38 122 THR A N 1
ATOM 944 C CA . THR A 1 122 ? -0.871 -5.037 -5.082 1.00 83.38 122 THR A CA 1
ATOM 945 C C . THR A 1 122 ? -0.604 -5.998 -3.914 1.00 83.38 122 THR A C 1
ATOM 947 O O . THR A 1 122 ? 0.419 -6.687 -3.903 1.00 83.38 122 THR A O 1
ATOM 950 N N . ILE A 1 123 ? -1.530 -6.066 -2.942 1.00 81.69 123 ILE A N 1
ATOM 951 C CA . ILE A 1 123 ? -1.480 -6.983 -1.779 1.00 81.69 123 ILE A CA 1
ATOM 952 C C . ILE A 1 123 ? -1.189 -8.422 -2.210 1.00 81.69 123 ILE A C 1
ATOM 954 O O . ILE A 1 123 ? -0.317 -9.072 -1.639 1.00 81.69 123 ILE A O 1
ATOM 958 N N . ASP A 1 124 ? -1.880 -8.892 -3.248 1.00 81.88 124 ASP A N 1
ATOM 959 C CA . ASP A 1 124 ? -1.783 -10.280 -3.700 1.00 81.88 124 ASP A CA 1
ATOM 960 C C . ASP A 1 124 ? -0.397 -10.600 -4.272 1.00 81.88 124 ASP A C 1
ATOM 962 O O . ASP A 1 124 ? 0.110 -11.706 -4.125 1.00 81.88 124 ASP A O 1
ATOM 966 N N . THR A 1 125 ? 0.244 -9.613 -4.896 1.00 85.06 125 THR A N 1
ATOM 967 C CA . THR A 1 125 ? 1.561 -9.762 -5.533 1.00 85.06 125 THR A CA 1
ATOM 968 C C . THR A 1 125 ? 2.727 -9.368 -4.625 1.00 85.06 125 THR A C 1
ATOM 970 O O . THR A 1 125 ? 3.876 -9.398 -5.064 1.00 85.06 125 THR A O 1
ATOM 973 N N . LEU A 1 126 ? 2.460 -8.967 -3.377 1.00 86.31 126 LEU A N 1
ATOM 974 C CA . LEU A 1 126 ? 3.496 -8.510 -2.457 1.00 86.31 126 LEU A CA 1
ATOM 975 C C . LEU A 1 126 ? 4.376 -9.696 -2.004 1.00 86.31 126 LEU A C 1
ATOM 977 O O . LEU A 1 126 ? 3.847 -10.688 -1.488 1.00 86.31 126 LEU A O 1
ATOM 981 N N . PRO A 1 127 ? 5.714 -9.609 -2.136 1.00 87.56 127 PRO A N 1
ATOM 982 C CA . PRO A 1 127 ? 6.612 -10.637 -1.620 1.00 87.56 127 PRO A CA 1
ATOM 983 C C . PRO A 1 127 ? 6.503 -10.783 -0.096 1.00 87.5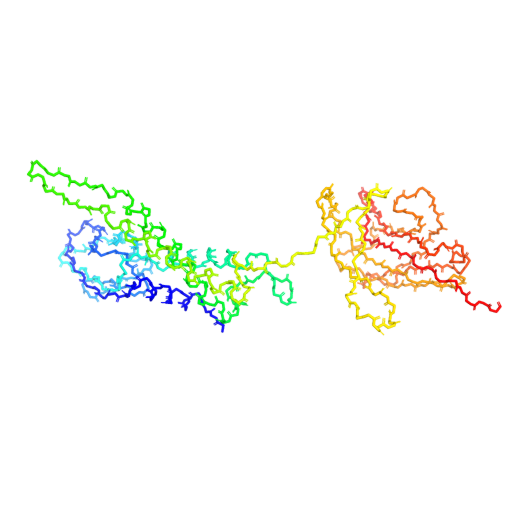6 127 PRO A C 1
ATOM 985 O O . PRO A 1 127 ? 6.380 -9.798 0.630 1.00 87.56 127 PRO A O 1
ATOM 988 N N . GLU A 1 128 ? 6.618 -12.012 0.415 1.00 87.56 128 GLU A N 1
ATOM 989 C CA . GLU A 1 128 ? 6.442 -12.302 1.850 1.00 87.56 128 GLU A CA 1
ATOM 990 C C . GLU A 1 128 ? 7.438 -11.546 2.746 1.00 87.56 128 GLU A C 1
ATOM 992 O O . GLU A 1 128 ? 7.087 -11.104 3.839 1.00 87.56 128 GLU A O 1
ATOM 997 N N . ILE A 1 129 ? 8.658 -11.313 2.254 1.00 88.38 129 ILE A N 1
ATOM 998 C CA . ILE A 1 129 ? 9.687 -10.545 2.968 1.00 88.38 129 ILE A CA 1
ATOM 999 C C . ILE A 1 129 ? 9.296 -9.070 3.184 1.00 88.38 129 ILE 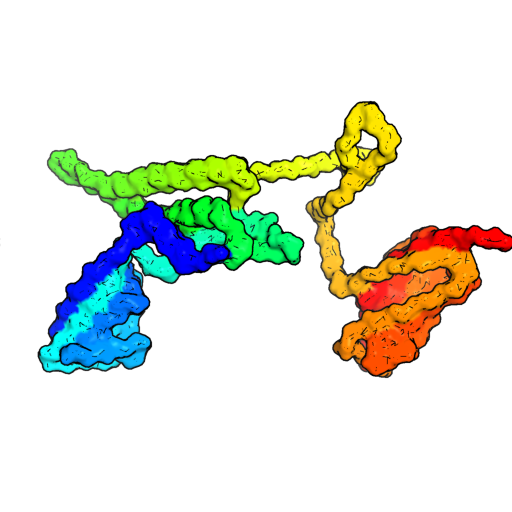A C 1
ATOM 1001 O O . ILE A 1 129 ? 9.763 -8.437 4.130 1.00 88.38 129 ILE A O 1
ATOM 1005 N N . GLU A 1 130 ? 8.406 -8.521 2.354 1.00 90.00 130 GLU A N 1
ATOM 1006 C CA . GLU A 1 130 ? 7.964 -7.120 2.416 1.00 90.00 130 GLU A CA 1
ATOM 1007 C C . GLU A 1 130 ? 6.745 -6.918 3.327 1.00 90.00 130 GLU A C 1
ATOM 1009 O O . GLU A 1 130 ? 6.416 -5.788 3.690 1.00 90.00 130 GLU A O 1
ATOM 1014 N N . VAL A 1 131 ? 6.114 -8.008 3.778 1.00 91.00 131 VAL A N 1
ATOM 1015 C CA . VAL A 1 131 ? 4.930 -7.975 4.651 1.00 91.00 131 VAL A CA 1
ATOM 1016 C C . VAL A 1 131 ? 5.229 -7.247 5.959 1.00 91.00 131 VAL A C 1
ATOM 1018 O O . VAL A 1 131 ? 4.452 -6.397 6.386 1.00 91.00 131 VAL A O 1
ATOM 1021 N N . TYR A 1 132 ? 6.358 -7.548 6.604 1.00 92.56 132 TYR A N 1
ATOM 1022 C CA . TYR A 1 132 ? 6.697 -6.931 7.887 1.00 92.56 132 TYR A CA 1
ATOM 1023 C C . TYR A 1 132 ? 7.005 -5.422 7.774 1.00 92.56 132 TYR A C 1
ATOM 1025 O O . TYR A 1 132 ? 6.421 -4.650 8.537 1.00 92.56 132 TYR A O 1
ATOM 1033 N N . PRO A 1 133 ? 7.819 -4.949 6.806 1.00 93.25 133 PRO A N 1
ATOM 1034 C CA . PRO A 1 133 ? 7.955 -3.518 6.523 1.00 93.25 133 PRO A CA 1
ATOM 1035 C C . PRO A 1 133 ? 6.617 -2.801 6.288 1.00 93.25 133 PRO A C 1
ATOM 1037 O O . PRO A 1 133 ? 6.399 -1.723 6.838 1.00 93.25 133 PRO A O 1
ATOM 1040 N N . VAL A 1 134 ? 5.699 -3.402 5.525 1.00 93.50 134 VAL A N 1
ATOM 1041 C CA . VAL A 1 134 ? 4.365 -2.827 5.287 1.00 93.50 134 VAL A CA 1
ATOM 1042 C C . VAL A 1 134 ? 3.544 -2.749 6.578 1.00 93.50 134 VAL A C 1
ATOM 1044 O O . VAL A 1 134 ? 2.895 -1.732 6.826 1.00 93.50 134 VAL A O 1
ATOM 1047 N N . VAL A 1 135 ? 3.603 -3.770 7.439 1.00 94.50 135 VAL A N 1
ATOM 1048 C CA . VAL A 1 135 ? 2.946 -3.756 8.760 1.00 94.50 135 VAL A CA 1
ATOM 1049 C C . VAL A 1 135 ? 3.492 -2.624 9.636 1.00 94.50 135 VAL A C 1
ATOM 1051 O O . VAL A 1 135 ? 2.706 -1.908 10.259 1.00 94.50 135 VAL A O 1
ATOM 1054 N N . LEU A 1 136 ? 4.810 -2.402 9.652 1.00 94.50 136 LEU A N 1
ATOM 1055 C CA . LEU A 1 136 ? 5.420 -1.297 10.399 1.00 94.50 136 LEU A CA 1
ATOM 1056 C C . LEU A 1 136 ? 4.952 0.067 9.886 1.00 94.50 136 LEU A C 1
ATOM 1058 O O . LEU A 1 136 ? 4.569 0.914 10.690 1.00 94.50 136 LEU A O 1
ATOM 1062 N N . LEU A 1 137 ? 4.931 0.273 8.567 1.00 94.88 137 LEU A N 1
ATOM 1063 C CA . LEU A 1 137 ? 4.448 1.525 7.983 1.00 94.88 137 LEU A CA 1
ATOM 1064 C C . LEU A 1 137 ? 2.957 1.750 8.282 1.00 94.88 137 LEU A C 1
ATOM 1066 O O . LEU A 1 137 ? 2.575 2.833 8.711 1.00 94.88 137 LEU A O 1
ATOM 1070 N N . SER A 1 138 ? 2.132 0.707 8.161 1.00 95.50 138 SER A N 1
ATOM 1071 C CA . SER A 1 138 ? 0.704 0.756 8.517 1.00 95.50 138 SER A CA 1
ATOM 1072 C C . SER A 1 138 ? 0.497 1.118 9.993 1.00 95.50 138 SER A C 1
ATOM 1074 O O . SER A 1 138 ? -0.391 1.895 10.336 1.00 95.50 138 SER A O 1
ATOM 1076 N N . THR A 1 139 ? 1.350 0.585 10.872 1.00 95.25 139 THR A N 1
ATOM 1077 C CA . THR A 1 139 ? 1.349 0.891 12.309 1.00 95.25 139 THR A CA 1
ATOM 1078 C C . THR A 1 139 ? 1.734 2.348 12.564 1.00 95.25 139 THR A C 1
ATOM 1080 O O . THR A 1 139 ? 1.119 3.001 13.401 1.00 95.25 139 THR A O 1
ATOM 1083 N N . VAL A 1 140 ? 2.717 2.886 11.835 1.00 95.06 140 VAL A N 1
ATOM 1084 C CA . VAL A 1 140 ? 3.110 4.303 11.919 1.00 95.06 140 VAL A CA 1
ATOM 1085 C C . VAL A 1 140 ? 1.953 5.222 11.518 1.00 95.06 140 VAL A C 1
ATOM 1087 O O . VAL A 1 140 ? 1.665 6.168 12.247 1.00 95.06 140 VAL A O 1
ATOM 1090 N N . GLU A 1 141 ? 1.258 4.928 10.417 1.00 94.56 141 GLU A N 1
ATOM 1091 C CA . GLU A 1 141 ? 0.085 5.699 9.971 1.00 94.56 141 GLU A CA 1
ATOM 1092 C C . GLU A 1 141 ? -1.047 5.667 11.014 1.00 94.56 141 GLU A C 1
ATOM 1094 O O . GLU A 1 141 ? -1.602 6.705 11.382 1.00 94.56 141 GLU A O 1
ATOM 1099 N N . ALA A 1 142 ? -1.333 4.492 11.586 1.00 94.56 142 ALA A N 1
ATOM 1100 C CA . ALA A 1 142 ? -2.316 4.358 12.659 1.00 94.56 142 ALA A CA 1
ATOM 1101 C C . ALA A 1 142 ? -1.909 5.138 13.929 1.00 94.56 142 ALA A C 1
ATOM 1103 O O . ALA A 1 142 ? -2.733 5.814 14.549 1.00 94.56 142 ALA A O 1
ATOM 1104 N N . LEU A 1 143 ? -0.630 5.104 14.319 1.00 94.19 143 LEU A N 1
ATOM 1105 C CA . LEU A 1 143 ? -0.130 5.860 15.471 1.00 94.19 143 LEU A CA 1
ATOM 1106 C C . LEU A 1 143 ? -0.215 7.379 15.256 1.00 94.19 143 LEU A C 1
ATOM 1108 O O . LEU A 1 143 ? -0.506 8.094 16.214 1.00 94.19 143 LEU A O 1
ATOM 1112 N N . TRP A 1 144 ? -0.028 7.880 14.030 1.00 94.31 144 TRP A N 1
ATOM 1113 C CA . TRP A 1 144 ? -0.224 9.300 13.707 1.00 94.31 144 TRP A CA 1
ATOM 1114 C C . TRP A 1 144 ? -1.672 9.758 13.889 1.00 94.31 144 TRP A C 1
ATOM 1116 O O . TRP A 1 144 ? -1.913 10.863 14.388 1.00 94.31 144 TRP A O 1
ATOM 1126 N N . ALA A 1 145 ? -2.643 8.902 13.564 1.00 92.31 145 ALA A N 1
ATOM 1127 C CA . ALA A 1 145 ? -4.046 9.181 13.854 1.00 92.31 145 ALA A CA 1
ATOM 1128 C C . ALA A 1 145 ? -4.294 9.292 15.374 1.00 92.31 145 ALA A C 1
ATOM 1130 O O . ALA A 1 145 ? -4.938 10.241 15.822 1.00 92.31 145 ALA A O 1
ATOM 1131 N N . LEU A 1 146 ? -3.708 8.399 16.187 1.00 91.25 146 LEU A N 1
ATOM 1132 C CA . LEU A 1 146 ? -3.787 8.486 17.657 1.00 91.25 146 LEU A CA 1
ATOM 1133 C C . LEU A 1 146 ? -3.052 9.703 18.231 1.00 91.25 146 LEU A C 1
ATOM 1135 O O . LEU A 1 146 ? -3.504 10.288 19.215 1.00 91.25 146 LEU A O 1
ATOM 1139 N N . ALA A 1 147 ? -1.914 10.079 17.650 1.00 91.75 147 ALA A N 1
ATOM 1140 C CA . ALA A 1 147 ? -1.150 11.242 18.086 1.00 91.75 147 ALA A CA 1
ATOM 1141 C C . ALA A 1 147 ? -1.922 12.542 17.828 1.00 91.75 147 ALA A C 1
ATOM 1143 O O . ALA A 1 147 ? -1.859 13.455 18.644 1.00 91.75 147 ALA A O 1
ATOM 1144 N N . THR A 1 148 ? -2.691 12.602 16.739 1.00 90.50 148 THR A N 1
ATOM 1145 C CA . THR A 1 148 ? -3.538 13.755 16.413 1.00 90.50 148 THR A CA 1
ATOM 1146 C C . THR A 1 148 ? -4.659 13.936 17.441 1.00 90.50 148 THR A C 1
ATOM 1148 O O . THR A 1 148 ? -4.909 15.058 17.868 1.00 90.50 148 THR A O 1
ATOM 1151 N N . ASP A 1 149 ? -5.281 12.846 17.905 1.00 87.62 149 ASP A N 1
ATOM 1152 C CA . ASP A 1 149 ? -6.236 12.877 19.026 1.00 87.62 149 ASP A CA 1
ATOM 1153 C C . ASP A 1 149 ? -5.555 13.321 20.336 1.00 87.62 149 ASP A C 1
ATOM 1155 O O . ASP A 1 149 ? -6.008 14.245 21.010 1.00 87.62 149 ASP A O 1
ATOM 1159 N N . ALA A 1 150 ? -4.400 12.732 20.662 1.00 88.12 150 ALA A N 1
ATOM 1160 C CA . ALA A 1 150 ? -3.654 13.065 21.877 1.00 88.12 150 ALA A CA 1
ATOM 1161 C C . ALA A 1 150 ? -3.072 14.494 21.882 1.00 88.12 150 ALA A C 1
ATOM 1163 O O . ALA A 1 150 ? -2.723 15.004 22.945 1.00 88.12 150 ALA A O 1
ATOM 1164 N N . ALA A 1 151 ? -2.954 15.155 20.727 1.00 89.31 151 ALA A N 1
ATOM 1165 C CA . ALA A 1 151 ? -2.447 16.524 20.634 1.00 89.31 151 ALA A CA 1
ATOM 1166 C C . ALA A 1 151 ? -3.390 17.558 21.278 1.00 89.31 151 ALA A C 1
ATOM 1168 O O . ALA A 1 151 ? -2.946 18.649 21.635 1.00 89.31 151 ALA A O 1
ATOM 1169 N N . PHE A 1 152 ? -4.672 17.221 21.462 1.00 86.94 152 PHE A N 1
ATOM 1170 C CA . PHE A 1 152 ? -5.642 18.085 22.139 1.00 86.94 152 PHE A CA 1
ATOM 1171 C C . PHE A 1 152 ? -5.530 18.050 23.674 1.00 86.94 152 PHE A C 1
ATOM 1173 O O . PHE A 1 152 ? -6.129 18.889 24.352 1.00 86.94 152 PHE A O 1
ATOM 1180 N N . ASP A 1 153 ? -4.752 17.120 24.242 1.00 86.56 153 ASP A N 1
ATOM 1181 C CA . ASP A 1 153 ? -4.580 16.990 25.689 1.00 86.56 153 ASP A CA 1
ATOM 1182 C C . ASP A 1 153 ? -3.658 18.091 26.248 1.00 86.56 153 ASP A C 1
ATOM 1184 O O . ASP A 1 153 ? -2.428 18.018 26.176 1.00 86.56 153 ASP A O 1
ATOM 1188 N N . ILE A 1 154 ? -4.257 19.111 26.869 1.00 84.50 154 ILE A N 1
ATOM 1189 C CA . ILE A 1 154 ? -3.530 20.196 27.543 1.00 84.50 154 ILE A CA 1
ATOM 1190 C C . ILE A 1 154 ? -3.171 19.849 28.990 1.00 84.50 154 ILE A C 1
ATOM 1192 O O . ILE A 1 154 ? -3.916 19.181 29.712 1.00 84.50 154 ILE A O 1
ATOM 1196 N N . ASN A 1 155 ? -2.028 20.360 29.443 1.00 86.38 155 ASN A N 1
ATOM 1197 C CA . ASN A 1 155 ? -1.627 20.245 30.840 1.00 86.38 155 ASN A CA 1
ATOM 1198 C C . ASN A 1 155 ? -2.488 21.147 31.720 1.00 86.38 155 ASN A C 1
ATOM 1200 O O . ASN A 1 155 ? -2.732 22.306 31.388 1.00 86.38 155 ASN A O 1
ATOM 1204 N N . ILE A 1 156 ? -2.916 20.611 32.862 1.00 84.12 156 ILE A N 1
ATOM 1205 C CA . ILE A 1 156 ? -3.714 21.345 33.843 1.00 84.12 156 ILE A CA 1
ATOM 1206 C C . ILE A 1 156 ? -2.820 21.606 35.052 1.00 84.12 156 ILE A C 1
ATOM 1208 O O . ILE A 1 156 ? -2.283 20.663 35.641 1.00 84.12 156 ILE A O 1
ATOM 1212 N N . GLN A 1 157 ? -2.657 22.881 35.404 1.00 87.00 157 GLN A N 1
ATOM 1213 C CA . GLN A 1 157 ? -1.928 23.308 36.594 1.00 87.00 157 GLN A CA 1
ATOM 1214 C C . GLN A 1 157 ? -2.924 23.859 37.615 1.00 87.00 157 GLN A C 1
ATOM 1216 O O . GLN A 1 157 ? -3.684 24.781 37.320 1.00 87.00 157 GLN A O 1
ATOM 1221 N N . GLY A 1 158 ? -2.955 23.245 38.797 1.00 86.62 158 GLY A N 1
ATOM 1222 C CA . GLY A 1 158 ? -3.801 23.678 39.904 1.00 86.62 158 GLY A CA 1
ATOM 1223 C C . GLY A 1 158 ? -3.158 24.791 40.746 1.00 86.62 158 GLY A C 1
ATOM 1224 O O . GLY A 1 158 ? -1.937 24.960 40.712 1.00 86.62 158 GLY A O 1
ATOM 1225 N N . PRO A 1 159 ? -3.960 25.519 41.545 1.00 84.81 159 PRO A N 1
ATOM 1226 C CA . PRO A 1 159 ? -3.483 26.572 42.448 1.00 84.81 159 PRO A CA 1
ATOM 1227 C C . PRO A 1 159 ? -2.532 26.065 43.550 1.00 84.81 159 PRO A C 1
ATOM 1229 O O . PRO A 1 159 ? -1.715 26.837 44.038 1.00 84.81 159 PRO A O 1
ATOM 1232 N N . ASP A 1 160 ? -2.555 24.765 43.864 1.00 82.25 160 ASP A N 1
ATOM 1233 C CA . ASP A 1 160 ? -1.639 24.110 44.817 1.00 82.25 160 ASP A CA 1
ATOM 1234 C C . ASP A 1 160 ? -0.307 23.662 44.180 1.00 82.25 160 ASP A C 1
ATOM 1236 O O . ASP A 1 160 ? 0.400 22.808 44.714 1.00 82.25 160 ASP A O 1
ATOM 1240 N N . ASN A 1 161 ? 0.028 24.185 42.996 1.00 80.12 161 ASN A N 1
ATOM 1241 C CA . ASN A 1 161 ? 1.200 23.796 42.203 1.00 80.12 161 ASN A CA 1
ATOM 1242 C C . ASN A 1 161 ? 1.249 22.296 41.824 1.00 80.12 161 ASN A C 1
ATOM 1244 O O . ASN A 1 161 ? 2.302 21.761 41.476 1.00 80.12 161 ASN A O 1
ATOM 1248 N N . VAL A 1 162 ? 0.102 21.609 41.855 1.00 83.56 162 VAL A N 1
ATOM 1249 C CA . VAL A 1 162 ? -0.053 20.247 41.331 1.00 83.56 162 VAL A CA 1
ATOM 1250 C C . VAL A 1 162 ? -0.239 20.325 39.817 1.00 83.56 162 VAL A C 1
ATOM 1252 O O . VAL A 1 162 ? -1.178 20.957 39.327 1.00 83.56 162 VAL A O 1
ATOM 1255 N N . MET A 1 163 ? 0.654 19.676 39.070 1.00 84.12 163 MET A N 1
ATOM 1256 C CA . MET A 1 163 ? 0.580 19.559 37.613 1.00 84.12 163 MET A CA 1
ATOM 1257 C C . MET A 1 163 ? 0.095 18.161 37.233 1.00 84.12 163 MET A C 1
ATOM 1259 O O . MET A 1 163 ? 0.699 17.166 37.630 1.00 84.12 163 MET A O 1
ATOM 1263 N N . ILE A 1 164 ? -0.966 18.082 36.427 1.00 82.44 164 ILE A N 1
ATOM 1264 C CA . ILE A 1 164 ? -1.409 16.831 35.800 1.00 82.44 164 ILE A CA 1
ATOM 1265 C C . ILE A 1 164 ? -0.949 16.871 34.334 1.00 82.44 164 ILE A C 1
ATOM 1267 O O . ILE A 1 164 ? -1.577 17.567 33.525 1.00 82.44 164 ILE A O 1
ATOM 1271 N N . PRO A 1 165 ? 0.150 16.176 33.971 1.00 82.75 165 PRO A N 1
ATOM 1272 C CA . PRO A 1 165 ? 0.746 16.272 32.644 1.00 82.75 165 PRO A CA 1
ATOM 1273 C C . PRO A 1 165 ? -0.015 15.403 31.633 1.00 82.75 165 PRO A C 1
ATOM 1275 O O . PRO A 1 165 ? 0.437 14.326 31.245 1.00 82.75 165 PRO A O 1
ATOM 1278 N N . ARG A 1 166 ? -1.193 15.851 31.193 1.00 81.19 166 ARG A N 1
ATOM 1279 C CA . ARG A 1 166 ? -1.983 15.121 30.187 1.00 81.19 166 ARG A CA 1
ATOM 1280 C C . ARG A 1 166 ? -1.287 15.067 28.821 1.00 81.19 166 ARG A C 1
ATOM 1282 O O . ARG A 1 166 ? -1.412 14.064 28.125 1.00 81.19 166 ARG A O 1
ATOM 1289 N N . SER A 1 167 ? -0.436 16.048 28.501 1.00 87.50 167 SER A N 1
ATOM 1290 C CA . SER A 1 167 ? 0.358 16.059 27.263 1.00 87.50 167 SER A CA 1
ATOM 1291 C C . SER A 1 167 ? 1.445 14.973 27.217 1.00 87.50 167 SER A C 1
ATOM 1293 O O . SER A 1 167 ? 2.064 14.758 26.175 1.00 87.50 167 SER A O 1
ATOM 1295 N N . GLN A 1 168 ? 1.705 14.265 28.327 1.00 88.06 168 GLN A N 1
ATOM 1296 C CA . GLN A 1 168 ? 2.693 13.184 28.374 1.00 88.06 168 GLN A CA 1
ATOM 1297 C C . GLN A 1 168 ? 2.335 12.038 27.416 1.00 88.06 168 GLN A C 1
ATOM 1299 O O . GLN A 1 168 ? 3.233 11.418 26.845 1.00 88.06 168 GLN A O 1
ATOM 1304 N N . ARG A 1 169 ? 1.037 11.793 27.185 1.00 86.56 169 ARG A N 1
ATOM 1305 C CA . ARG A 1 169 ? 0.553 10.781 26.234 1.00 86.56 169 ARG A CA 1
ATOM 1306 C C . ARG A 1 169 ? 1.029 11.072 24.810 1.00 86.56 169 ARG A C 1
ATOM 1308 O O . ARG A 1 169 ? 1.528 10.171 24.142 1.00 86.56 169 ARG A O 1
ATOM 1315 N N . PHE A 1 170 ? 0.928 12.324 24.367 1.00 91.06 170 PHE A N 1
ATOM 1316 C CA . PHE A 1 170 ? 1.394 12.749 23.047 1.00 91.06 170 PHE A CA 1
ATOM 1317 C C . PHE A 1 170 ? 2.910 12.565 22.890 1.00 91.06 170 PHE A C 1
ATOM 1319 O O . PHE A 1 170 ? 3.368 11.981 21.908 1.00 91.06 170 PHE A O 1
ATOM 1326 N N . SER A 1 171 ? 3.697 12.971 23.893 1.00 89.88 171 SER A N 1
ATOM 1327 C CA . SER A 1 171 ? 5.154 12.780 23.874 1.00 89.88 171 SER A CA 1
ATOM 1328 C C . SER A 1 171 ? 5.556 11.303 23.813 1.00 89.88 171 SER A C 1
ATOM 1330 O O . SER A 1 171 ? 6.481 10.947 23.084 1.00 89.88 171 SER A O 1
ATOM 1332 N N . GLN A 1 172 ? 4.848 10.430 24.540 1.00 90.75 172 GLN A N 1
ATOM 1333 C CA . GLN A 1 172 ? 5.072 8.983 24.478 1.00 90.75 172 GLN A CA 1
ATOM 1334 C C . GLN A 1 172 ? 4.747 8.417 23.090 1.00 90.75 172 GLN A C 1
ATOM 1336 O O . GLN A 1 172 ? 5.546 7.654 22.549 1.00 90.75 172 GLN A O 1
ATOM 1341 N N . LEU A 1 173 ? 3.624 8.821 22.485 1.00 92.00 173 LEU A N 1
ATOM 1342 C CA . LEU A 1 173 ? 3.249 8.382 21.137 1.00 92.00 173 LEU A CA 1
ATOM 1343 C C . LEU A 1 173 ? 4.282 8.807 20.088 1.00 92.00 173 LEU A C 1
ATOM 1345 O O . LEU A 1 173 ? 4.705 7.969 19.296 1.00 92.00 173 LEU A O 1
ATOM 1349 N N . ASN A 1 174 ? 4.765 10.050 20.126 1.00 93.38 174 ASN A N 1
ATOM 1350 C CA . ASN A 1 174 ? 5.802 10.516 19.198 1.00 93.38 174 ASN A CA 1
ATOM 1351 C C . ASN A 1 174 ? 7.111 9.733 19.336 1.00 93.38 174 ASN A C 1
ATOM 1353 O O . ASN A 1 174 ? 7.737 9.399 18.332 1.00 93.38 174 ASN A O 1
ATOM 1357 N N . SER A 1 175 ? 7.510 9.385 20.564 1.00 94.75 175 SER A N 1
ATOM 1358 C CA . SER A 1 175 ? 8.695 8.550 20.782 1.00 94.75 175 SER A CA 1
ATOM 1359 C C . SER A 1 175 ? 8.544 7.161 20.155 1.00 94.75 175 SER A C 1
ATOM 1361 O O . SER A 1 175 ? 9.504 6.642 19.587 1.00 94.75 175 SER A O 1
ATOM 1363 N N . ILE A 1 176 ? 7.355 6.555 20.246 1.00 93.62 176 ILE A N 1
ATOM 1364 C CA . ILE A 1 176 ? 7.070 5.251 19.629 1.00 93.62 176 ILE A CA 1
ATOM 1365 C C . ILE A 1 176 ? 7.058 5.382 18.102 1.00 93.62 176 ILE A C 1
ATOM 1367 O O . ILE A 1 176 ? 7.647 4.549 17.415 1.00 93.62 176 ILE A O 1
ATOM 1371 N N . ILE A 1 177 ? 6.430 6.434 17.569 1.00 94.50 177 ILE A N 1
ATOM 1372 C CA . ILE A 1 177 ? 6.372 6.709 16.129 1.00 94.50 177 ILE A CA 1
ATOM 1373 C C . ILE A 1 177 ? 7.781 6.797 15.540 1.00 94.50 177 ILE A C 1
ATOM 1375 O O . ILE A 1 177 ? 8.070 6.111 14.562 1.00 94.50 177 ILE A O 1
ATOM 1379 N N . GLU A 1 178 ? 8.676 7.580 16.144 1.00 95.44 178 GLU A N 1
ATOM 1380 C CA . GLU A 1 178 ? 10.046 7.717 15.640 1.00 95.44 178 GLU A CA 1
ATOM 1381 C C . GLU A 1 178 ? 10.833 6.404 15.738 1.00 95.44 178 GLU A C 1
ATOM 1383 O O . GLU A 1 178 ? 11.518 6.026 14.787 1.00 95.44 178 GLU A O 1
ATOM 1388 N N . GLN A 1 179 ? 10.657 5.631 16.816 1.00 95.56 179 GLN A N 1
ATOM 1389 C CA . GLN A 1 179 ? 11.270 4.306 16.924 1.00 95.56 179 GLN A CA 1
ATOM 1390 C C . GLN A 1 179 ? 10.804 3.361 15.803 1.00 95.56 179 GLN A C 1
ATOM 1392 O O . GLN A 1 179 ? 11.622 2.662 15.200 1.00 95.56 179 GLN A O 1
ATOM 1397 N N . ARG A 1 180 ? 9.500 3.329 15.498 1.00 93.69 180 ARG A N 1
ATOM 1398 C CA . ARG A 1 180 ? 8.950 2.470 14.435 1.00 93.69 180 ARG A CA 1
ATOM 1399 C C . ARG A 1 180 ? 9.339 2.952 13.038 1.00 93.69 180 ARG A C 1
ATOM 1401 O O . ARG A 1 180 ? 9.630 2.123 12.177 1.00 93.69 180 ARG A O 1
ATOM 1408 N N . LYS A 1 181 ? 9.424 4.268 12.822 1.00 94.56 181 LYS A N 1
ATOM 1409 C CA . LYS A 1 181 ? 9.928 4.856 11.571 1.00 94.56 181 LYS A CA 1
ATOM 1410 C C . LYS A 1 181 ? 11.386 4.488 11.323 1.00 94.56 181 LYS A C 1
ATOM 1412 O O . LYS A 1 181 ? 11.718 4.115 10.201 1.00 94.56 181 LYS A O 1
ATOM 1417 N N . GLU A 1 182 ? 12.235 4.519 12.347 1.00 95.44 182 GLU A N 1
ATOM 1418 C CA . GLU A 1 182 ? 13.644 4.142 12.199 1.00 95.44 182 GLU A CA 1
ATOM 1419 C C . GLU A 1 182 ? 13.818 2.638 11.938 1.00 95.44 182 GLU A C 1
ATOM 1421 O O . GLU A 1 182 ? 14.619 2.241 11.088 1.00 95.44 182 GLU A O 1
ATOM 1426 N N . GLN A 1 183 ? 13.008 1.788 12.584 1.00 93.81 183 GLN A N 1
ATOM 1427 C CA . GLN A 1 183 ? 12.954 0.354 12.269 1.00 93.81 183 GLN A CA 1
ATOM 1428 C C . GLN A 1 183 ? 12.554 0.114 10.807 1.00 93.81 183 GLN A C 1
ATOM 1430 O O . GLN A 1 183 ? 13.228 -0.634 10.098 1.00 93.81 183 GLN A O 1
ATOM 1435 N N . TYR A 1 184 ? 11.495 0.782 10.336 1.00 94.94 184 TYR A N 1
ATOM 1436 C CA . TYR A 1 184 ? 11.059 0.700 8.942 1.00 94.94 184 TYR A CA 1
ATOM 1437 C C . TYR A 1 184 ? 12.152 1.178 7.977 1.00 94.94 184 TYR A C 1
ATOM 1439 O O . TYR A 1 184 ? 12.443 0.498 6.994 1.00 94.94 184 TYR A O 1
ATOM 1447 N N . ARG A 1 185 ? 12.805 2.306 8.280 1.00 93.56 185 ARG A N 1
ATOM 1448 C CA . ARG A 1 185 ? 13.897 2.865 7.477 1.00 93.56 185 ARG A CA 1
ATOM 1449 C C . ARG A 1 185 ? 15.079 1.907 7.368 1.00 93.56 185 ARG A C 1
ATOM 1451 O O . ARG A 1 185 ? 15.566 1.690 6.264 1.00 93.56 185 ARG A O 1
ATOM 1458 N N . THR A 1 186 ? 15.508 1.327 8.487 1.00 93.25 186 THR A N 1
ATOM 1459 C CA . THR A 1 186 ? 16.636 0.383 8.537 1.00 93.25 186 THR A CA 1
ATOM 1460 C C . THR A 1 186 ? 16.349 -0.873 7.713 1.00 93.25 186 THR A C 1
ATOM 1462 O O . THR A 1 186 ? 17.213 -1.346 6.981 1.00 93.25 186 THR A O 1
ATOM 1465 N N . LEU A 1 187 ? 15.125 -1.404 7.786 1.00 92.44 187 LEU A N 1
ATOM 1466 C CA . LEU A 1 187 ? 14.728 -2.570 6.992 1.00 92.44 187 LEU A CA 1
ATOM 1467 C C . LEU A 1 187 ? 14.638 -2.243 5.500 1.00 92.44 187 LEU A C 1
ATOM 1469 O O . LEU A 1 187 ? 15.137 -3.004 4.675 1.00 92.44 187 LEU A O 1
ATOM 1473 N N . CYS A 1 188 ? 14.041 -1.102 5.156 1.00 91.38 188 CYS A N 1
ATOM 1474 C CA . CYS A 1 188 ? 13.917 -0.650 3.772 1.00 91.38 188 CYS A CA 1
ATOM 1475 C C . CYS A 1 188 ? 15.280 -0.400 3.119 1.00 91.38 188 CYS A C 1
ATOM 1477 O O . CYS A 1 188 ? 15.487 -0.795 1.973 1.00 91.38 188 CYS A O 1
ATOM 1479 N N . SER A 1 189 ? 16.224 0.207 3.844 1.00 89.69 189 SER A N 1
ATOM 1480 C CA . SER A 1 189 ? 17.572 0.457 3.331 1.00 89.69 189 SER A CA 1
ATOM 1481 C C . SER A 1 189 ? 18.391 -0.829 3.203 1.00 89.69 189 SER A C 1
ATOM 1483 O O . SER A 1 189 ? 19.079 -1.003 2.201 1.00 89.69 189 SER A O 1
ATOM 1485 N N . ALA A 1 190 ? 18.282 -1.754 4.164 1.00 89.88 190 ALA A N 1
ATOM 1486 C CA . ALA A 1 190 ? 18.996 -3.031 4.129 1.00 89.88 190 ALA A CA 1
ATOM 1487 C C . ALA A 1 190 ? 18.500 -3.962 3.012 1.00 89.88 190 ALA A C 1
ATOM 1489 O O . ALA A 1 190 ? 19.298 -4.651 2.382 1.00 89.88 190 ALA A O 1
ATOM 1490 N N . LEU A 1 191 ? 17.188 -3.982 2.764 1.00 88.50 191 LEU A N 1
ATOM 1491 C CA . LEU A 1 191 ? 16.560 -4.832 1.748 1.00 88.50 191 LEU A CA 1
ATOM 1492 C C . LEU A 1 191 ? 16.416 -4.138 0.384 1.00 88.50 191 LEU A C 1
ATOM 1494 O O . LEU A 1 191 ? 16.022 -4.779 -0.585 1.00 88.50 191 LEU A O 1
ATOM 1498 N N . ASN A 1 192 ? 16.737 -2.845 0.298 1.00 88.50 192 ASN A N 1
ATOM 1499 C CA . ASN A 1 192 ? 16.537 -1.999 -0.878 1.00 88.50 192 ASN A CA 1
ATOM 1500 C C . ASN A 1 192 ? 15.087 -2.003 -1.417 1.00 88.50 192 ASN A C 1
ATOM 1502 O O . ASN A 1 192 ? 14.841 -2.097 -2.621 1.00 88.50 192 ASN A O 1
ATOM 1506 N N . ILE A 1 193 ? 14.119 -1.895 -0.507 1.00 89.38 193 ILE A N 1
ATOM 1507 C CA . ILE A 1 193 ? 12.673 -1.894 -0.787 1.00 89.38 193 ILE A CA 1
ATOM 1508 C C . ILE A 1 193 ? 11.998 -0.680 -0.144 1.00 89.38 193 ILE A C 1
ATOM 1510 O O . ILE A 1 193 ? 12.561 -0.032 0.736 1.00 89.38 193 ILE A O 1
ATOM 1514 N N . GLY A 1 194 ? 10.763 -0.386 -0.549 1.00 86.50 194 GLY A N 1
ATOM 1515 C CA . GLY A 1 194 ? 9.955 0.660 0.072 1.00 86.50 194 GLY A CA 1
ATOM 1516 C C . GLY A 1 194 ? 10.393 2.091 -0.243 1.00 86.50 194 GLY A C 1
ATOM 1517 O O . GLY A 1 194 ? 11.190 2.355 -1.141 1.00 86.50 194 GLY A O 1
ATOM 1518 N N . VAL A 1 195 ? 9.855 3.028 0.542 1.00 87.12 195 VAL A N 1
ATOM 1519 C CA . VAL A 1 195 ? 10.066 4.481 0.382 1.00 87.12 195 VAL A CA 1
ATOM 1520 C C . VAL A 1 195 ? 11.527 4.885 0.609 1.00 87.12 195 VAL A C 1
ATOM 1522 O O . VAL A 1 195 ? 12.024 5.806 -0.029 1.00 87.12 195 VAL A O 1
ATOM 1525 N N . TRP A 1 196 ? 12.225 4.187 1.507 1.00 86.62 196 TRP A N 1
ATOM 1526 C CA . TRP A 1 196 ? 13.618 4.474 1.869 1.00 86.62 196 TRP A CA 1
ATOM 1527 C C . TRP A 1 196 ? 14.622 3.581 1.134 1.00 86.62 196 TRP A C 1
ATOM 1529 O O . TRP A 1 196 ? 15.731 3.363 1.626 1.00 86.62 196 TRP A O 1
ATOM 1539 N N . ARG A 1 197 ? 14.235 3.048 -0.031 1.00 85.69 197 ARG A N 1
ATOM 1540 C CA . ARG A 1 197 ? 15.145 2.289 -0.887 1.00 85.69 197 ARG A CA 1
ATOM 1541 C C . ARG A 1 197 ? 16.279 3.178 -1.397 1.00 85.69 197 ARG A C 1
ATOM 1543 O O . ARG A 1 197 ? 16.105 4.376 -1.621 1.00 85.69 197 ARG A O 1
ATOM 1550 N N . ILE A 1 198 ? 17.442 2.577 -1.607 1.00 80.75 198 ILE A N 1
ATOM 1551 C CA . ILE A 1 198 ? 18.599 3.255 -2.179 1.00 80.75 198 ILE A CA 1
ATOM 1552 C C . ILE A 1 198 ? 18.506 3.108 -3.696 1.00 80.75 198 ILE A C 1
ATOM 1554 O O . ILE A 1 198 ? 18.804 2.059 -4.267 1.00 80.75 198 ILE A O 1
ATOM 1558 N N . GLU A 1 199 ? 18.084 4.176 -4.367 1.00 74.75 199 GLU A N 1
ATOM 1559 C CA . GLU A 1 199 ? 18.052 4.201 -5.826 1.00 74.75 199 GLU A CA 1
ATOM 1560 C C . GLU A 1 199 ? 19.429 4.554 -6.391 1.00 74.75 199 GLU A C 1
ATOM 1562 O O . GLU A 1 199 ? 19.995 5.613 -6.110 1.00 74.75 199 GLU A O 1
ATOM 1567 N N . MET A 1 200 ? 19.964 3.671 -7.233 1.00 73.00 200 MET A N 1
ATOM 1568 C CA . MET A 1 200 ? 21.145 3.964 -8.038 1.00 73.00 200 MET A CA 1
ATOM 1569 C C . MET A 1 200 ? 20.701 4.541 -9.382 1.00 73.00 200 MET A C 1
ATOM 1571 O O . MET A 1 200 ? 20.241 3.819 -10.263 1.00 73.00 200 MET A O 1
ATOM 1575 N N . GLY A 1 201 ? 20.832 5.858 -9.536 1.00 74.06 201 GLY A N 1
ATOM 1576 C CA . GLY A 1 201 ? 20.608 6.544 -10.806 1.00 74.06 201 GLY A CA 1
ATOM 1577 C C . GLY A 1 201 ? 21.900 6.694 -11.610 1.00 74.06 201 GLY A C 1
ATOM 1578 O O . GLY A 1 201 ? 22.970 6.939 -11.056 1.00 74.06 201 GLY A O 1
ATOM 1579 N N . THR A 1 202 ? 21.809 6.613 -12.937 1.00 70.38 202 THR A N 1
ATOM 1580 C CA . THR A 1 202 ? 22.916 6.965 -13.838 1.00 70.38 202 THR A CA 1
ATOM 1581 C C . THR A 1 202 ? 22.703 8.363 -14.408 1.00 70.38 202 THR A C 1
ATOM 1583 O O . THR A 1 202 ? 21.760 8.595 -15.170 1.00 70.38 202 THR A O 1
ATOM 1586 N N . LEU A 1 203 ? 23.593 9.301 -14.084 1.00 74.69 203 LEU A N 1
ATOM 1587 C CA . LEU A 1 203 ? 23.561 10.649 -14.649 1.00 74.69 203 LEU A CA 1
ATOM 1588 C C . LEU A 1 203 ? 24.224 10.663 -16.031 1.00 74.69 203 LEU A C 1
ATOM 1590 O O . LEU A 1 203 ? 25.372 10.250 -16.195 1.00 74.69 203 LEU A O 1
ATOM 1594 N N . ARG A 1 204 ? 23.509 11.179 -17.037 1.00 76.88 204 ARG A N 1
ATOM 1595 C CA . ARG A 1 204 ? 24.045 11.387 -18.390 1.00 76.88 204 ARG A CA 1
ATOM 1596 C C . ARG A 1 204 ? 24.464 12.838 -18.567 1.00 76.88 204 ARG A C 1
ATOM 1598 O O . ARG A 1 204 ? 23.671 13.751 -18.359 1.00 76.88 204 ARG A O 1
ATOM 1605 N N . ARG A 1 205 ? 25.700 13.060 -19.021 1.00 81.88 205 ARG A N 1
ATOM 1606 C CA . ARG A 1 205 ? 26.146 14.399 -19.431 1.00 81.88 205 ARG A CA 1
ATOM 1607 C C . ARG A 1 205 ? 25.498 14.802 -20.758 1.00 81.88 205 ARG A C 1
ATOM 1609 O O . ARG A 1 205 ? 25.342 13.974 -21.661 1.00 81.88 205 ARG A O 1
ATOM 1616 N N . VAL A 1 206 ? 25.211 16.091 -20.902 1.00 81.62 206 VAL A N 1
ATOM 1617 C CA . VAL A 1 206 ? 24.816 16.703 -22.177 1.00 81.62 206 VAL A CA 1
ATOM 1618 C C . VAL A 1 206 ? 26.070 17.222 -22.882 1.00 81.62 206 VAL A C 1
ATOM 1620 O O . VAL A 1 206 ? 26.883 17.937 -22.295 1.00 81.62 206 VAL A O 1
ATOM 1623 N N . SER A 1 207 ? 26.261 16.845 -24.146 1.00 82.75 207 SER A N 1
ATOM 1624 C CA . SER A 1 207 ? 27.351 17.366 -24.975 1.00 82.75 207 SER A CA 1
ATOM 1625 C C . SER A 1 207 ? 27.133 18.853 -25.263 1.00 82.75 207 SER A C 1
ATOM 1627 O O . SER A 1 207 ? 26.116 19.222 -25.845 1.00 82.75 207 SER A O 1
ATOM 1629 N N . ARG A 1 208 ? 28.109 19.709 -24.932 1.00 81.31 208 ARG A N 1
ATOM 1630 C CA . ARG A 1 208 ? 28.018 21.165 -25.167 1.00 81.31 208 ARG A CA 1
ATOM 1631 C C . ARG A 1 208 ? 27.933 21.544 -26.650 1.00 81.31 208 ARG A C 1
ATOM 1633 O O . ARG A 1 208 ? 27.336 22.559 -26.974 1.00 81.31 208 ARG A O 1
ATOM 1640 N N . THR A 1 209 ? 28.511 20.741 -27.541 1.00 84.50 209 THR A N 1
ATOM 1641 C CA . THR A 1 209 ? 28.582 21.046 -28.982 1.00 84.50 209 THR A CA 1
ATOM 1642 C C . THR A 1 209 ? 27.317 20.642 -29.732 1.00 84.50 209 THR A C 1
ATOM 1644 O O . THR A 1 209 ? 26.950 21.274 -30.714 1.00 84.50 209 THR A O 1
ATOM 1647 N N . THR A 1 210 ? 26.653 19.570 -29.294 1.00 79.50 210 THR A N 1
ATOM 1648 C CA . THR A 1 210 ? 25.504 18.992 -30.016 1.00 79.50 210 THR A CA 1
ATOM 1649 C C . THR A 1 210 ? 24.195 19.073 -29.241 1.00 79.50 210 THR A C 1
ATOM 1651 O O . THR A 1 210 ? 23.153 18.738 -29.795 1.00 79.50 210 THR A O 1
ATOM 1654 N N . ASN A 1 211 ? 24.245 19.490 -27.971 1.00 77.62 211 ASN A N 1
ATOM 1655 C CA . ASN A 1 211 ? 23.129 19.490 -27.024 1.00 77.62 211 ASN A CA 1
ATOM 1656 C C . ASN A 1 211 ? 22.403 18.130 -26.926 1.00 77.62 211 ASN A C 1
ATOM 1658 O O . ASN A 1 211 ? 21.212 18.059 -26.637 1.00 77.62 211 ASN A O 1
ATOM 1662 N N . LYS A 1 212 ? 23.119 17.032 -27.210 1.00 77.62 212 LYS A N 1
ATOM 1663 C CA . LYS A 1 212 ? 22.620 15.652 -27.135 1.00 77.62 212 LYS A CA 1
ATOM 1664 C C . LYS A 1 212 ? 23.187 14.953 -25.905 1.00 77.62 212 LYS A C 1
ATOM 1666 O O . LYS A 1 212 ? 24.318 15.227 -25.494 1.00 77.62 212 LYS A O 1
ATOM 1671 N N . LEU A 1 213 ? 22.416 14.023 -25.345 1.00 81.69 213 LEU A N 1
ATOM 1672 C CA . LEU A 1 213 ? 22.891 13.148 -24.275 1.00 81.69 213 LEU A CA 1
ATOM 1673 C C . LEU A 1 213 ? 24.010 12.244 -24.789 1.00 81.69 213 LEU A C 1
ATOM 1675 O O . LEU A 1 213 ? 23.914 11.668 -25.875 1.00 81.69 213 LEU A O 1
ATOM 1679 N N . VAL A 1 214 ? 25.077 12.130 -24.003 1.00 82.06 214 VAL A N 1
ATOM 1680 C CA . VAL A 1 214 ? 26.200 11.247 -24.326 1.00 82.06 214 VAL A CA 1
ATOM 1681 C C . VAL A 1 214 ? 25.804 9.791 -24.040 1.00 82.06 214 VAL A C 1
ATOM 1683 O O . VAL A 1 214 ? 25.252 9.525 -22.970 1.00 82.06 214 VAL A O 1
ATOM 1686 N N . PRO A 1 215 ? 26.059 8.850 -24.973 1.00 81.50 215 PRO A N 1
ATOM 1687 C CA . PRO A 1 215 ? 25.744 7.439 -24.770 1.00 81.50 215 PRO A CA 1
ATOM 1688 C C . PRO A 1 215 ? 26.598 6.828 -23.652 1.00 81.50 215 PRO A C 1
ATOM 1690 O O . PRO A 1 215 ? 27.778 7.156 -23.518 1.00 81.50 215 PRO A O 1
ATOM 1693 N N . ILE A 1 216 ? 25.983 5.936 -22.873 1.00 83.25 216 ILE A N 1
ATOM 1694 C CA . ILE A 1 216 ? 26.635 5.126 -21.838 1.00 83.25 216 ILE A CA 1
ATOM 1695 C C . ILE A 1 216 ? 26.921 3.741 -22.428 1.00 83.25 216 ILE A C 1
ATOM 1697 O O . ILE A 1 216 ? 26.105 3.210 -23.184 1.00 83.25 216 ILE A O 1
ATOM 1701 N N . TYR A 1 217 ? 28.077 3.177 -22.090 1.00 85.56 217 TYR A N 1
ATOM 1702 C CA . TYR A 1 217 ? 28.508 1.845 -22.513 1.00 85.56 217 TYR A CA 1
ATOM 1703 C C . TYR A 1 217 ? 28.551 0.897 -21.313 1.00 85.56 217 TYR A C 1
ATOM 1705 O O . TYR A 1 217 ? 28.672 1.356 -20.174 1.00 85.56 217 TYR A O 1
ATOM 1713 N N . VAL A 1 218 ? 28.413 -0.403 -21.574 1.00 86.12 218 VAL A N 1
ATOM 1714 C CA . VAL A 1 218 ? 28.587 -1.454 -20.562 1.00 86.12 218 VAL A CA 1
ATOM 1715 C C . VAL A 1 218 ? 30.025 -1.366 -20.028 1.00 86.12 218 VAL A C 1
ATOM 1717 O O . VAL A 1 218 ? 30.938 -1.126 -20.822 1.00 86.12 218 VAL A O 1
ATOM 1720 N N . PRO A 1 219 ? 30.254 -1.485 -18.706 1.00 86.75 219 PRO A N 1
ATOM 1721 C CA . PRO A 1 219 ? 31.610 -1.522 -18.173 1.00 86.75 219 PRO A CA 1
ATOM 1722 C C . PRO A 1 219 ? 32.363 -2.726 -18.749 1.00 86.75 219 PRO A C 1
ATOM 1724 O O . PRO A 1 219 ? 31.858 -3.843 -18.715 1.00 86.75 219 PRO A O 1
ATOM 1727 N N . GLN A 1 220 ? 33.563 -2.476 -19.263 1.00 84.12 220 GLN A N 1
ATOM 1728 C CA . GLN A 1 220 ? 34.488 -3.494 -19.756 1.00 84.12 220 GLN A CA 1
ATOM 1729 C C . GLN A 1 220 ? 35.747 -3.473 -18.889 1.00 84.12 220 GLN A C 1
ATOM 1731 O O . GLN A 1 220 ? 36.163 -2.405 -18.421 1.00 84.12 220 GLN A O 1
ATOM 1736 N N . GLU A 1 221 ? 36.331 -4.646 -18.653 1.00 87.94 221 GLU A N 1
ATOM 1737 C CA . GLU A 1 221 ? 37.640 -4.741 -18.005 1.00 87.94 221 GLU A CA 1
ATOM 1738 C C . GLU A 1 221 ? 38.743 -4.220 -18.944 1.00 87.94 221 GLU A C 1
ATOM 1740 O O . GLU A 1 221 ? 38.542 -4.069 -20.148 1.00 87.94 221 GLU A O 1
ATOM 1745 N N . VAL A 1 222 ? 39.912 -3.876 -18.392 1.00 82.81 222 VAL A N 1
ATOM 1746 C CA . VAL A 1 222 ? 40.997 -3.204 -19.143 1.00 82.81 222 VAL A CA 1
ATOM 1747 C C . VAL A 1 222 ? 41.570 -4.088 -20.263 1.00 82.81 222 VAL A C 1
ATOM 1749 O O . VAL A 1 222 ? 42.129 -3.571 -21.229 1.00 82.81 222 VAL A O 1
ATOM 1752 N N . ASP A 1 223 ? 41.431 -5.405 -20.139 1.00 85.31 223 ASP A N 1
ATOM 1753 C CA . ASP A 1 223 ? 41.902 -6.432 -21.068 1.00 85.31 223 ASP A CA 1
ATOM 1754 C C . ASP A 1 223 ? 40.784 -7.066 -21.921 1.00 85.31 223 ASP A C 1
ATOM 1756 O O . ASP A 1 223 ? 41.069 -7.921 -22.764 1.00 85.31 223 ASP A O 1
ATOM 1760 N N . ASP A 1 224 ? 39.533 -6.620 -21.773 1.00 85.88 224 ASP A N 1
ATOM 1761 C CA . ASP A 1 224 ? 38.419 -7.080 -22.599 1.00 85.88 224 ASP A CA 1
ATOM 1762 C C . ASP A 1 224 ? 38.468 -6.425 -23.992 1.00 85.88 224 ASP A C 1
ATOM 1764 O O . ASP A 1 224 ? 38.225 -5.230 -24.170 1.00 85.88 224 ASP A O 1
ATOM 1768 N N . ALA A 1 225 ? 38.795 -7.229 -25.007 1.00 84.38 225 ALA A N 1
ATOM 1769 C CA . ALA A 1 225 ? 38.906 -6.794 -26.400 1.00 84.38 225 ALA A CA 1
ATOM 1770 C C . ALA A 1 225 ? 37.559 -6.757 -27.152 1.00 84.38 225 ALA A C 1
ATOM 1772 O O . ALA A 1 225 ? 37.538 -6.534 -28.370 1.00 84.38 225 ALA A O 1
ATOM 1773 N N . THR A 1 226 ? 36.433 -7.013 -26.480 1.00 85.50 226 THR A N 1
ATOM 1774 C CA . THR A 1 226 ? 35.113 -6.942 -27.114 1.00 85.50 226 THR A CA 1
ATOM 1775 C C . THR A 1 226 ? 34.756 -5.509 -27.508 1.00 85.50 226 THR A C 1
ATOM 1777 O O . THR A 1 226 ? 35.193 -4.522 -26.914 1.00 85.50 226 THR A O 1
ATOM 1780 N N . SER A 1 227 ? 33.957 -5.364 -28.568 1.00 85.44 227 SER A N 1
ATOM 1781 C CA . SER A 1 227 ? 33.506 -4.036 -28.991 1.00 85.44 227 SER A CA 1
ATOM 1782 C C . SER A 1 227 ? 32.593 -3.422 -27.927 1.00 85.44 227 SER A C 1
ATOM 1784 O O . SER A 1 227 ? 31.708 -4.120 -27.434 1.00 85.44 227 SER A O 1
ATOM 1786 N N . PRO A 1 228 ? 32.749 -2.126 -27.611 1.00 85.06 228 PRO A N 1
ATOM 1787 C CA . PRO A 1 228 ? 31.984 -1.492 -26.550 1.00 85.06 228 PRO A CA 1
ATOM 1788 C C . PRO A 1 228 ? 30.489 -1.508 -26.877 1.00 85.06 228 PRO A C 1
ATOM 1790 O O . PRO A 1 228 ? 30.030 -0.876 -27.837 1.00 85.06 228 PRO A O 1
ATOM 1793 N N . GLU A 1 229 ? 29.718 -2.214 -26.055 1.00 84.12 229 GLU A N 1
ATOM 1794 C CA . GLU A 1 229 ? 28.269 -2.308 -26.191 1.00 84.12 229 GLU A CA 1
ATOM 1795 C C . GLU A 1 229 ? 27.580 -1.105 -25.533 1.00 84.12 229 GLU A C 1
ATOM 1797 O O . GLU A 1 229 ? 27.925 -0.677 -24.429 1.00 84.12 229 GLU A O 1
ATOM 1802 N N . ARG A 1 230 ? 26.594 -0.521 -26.222 1.00 81.75 230 ARG A N 1
ATOM 1803 C CA . ARG A 1 230 ? 25.826 0.622 -25.710 1.00 81.75 230 ARG A CA 1
ATOM 1804 C C . ARG A 1 230 ? 24.690 0.153 -24.818 1.00 81.75 230 ARG A C 1
ATOM 1806 O O . ARG A 1 230 ? 23.867 -0.651 -25.238 1.00 81.75 230 ARG A O 1
ATOM 1813 N N . VAL A 1 231 ? 24.558 0.777 -23.651 1.00 80.81 231 VAL A N 1
ATOM 1814 C CA . VAL A 1 231 ? 23.390 0.583 -22.789 1.00 80.81 231 VAL A CA 1
ATOM 1815 C C . VAL A 1 231 ? 22.251 1.479 -23.279 1.00 80.81 231 VAL A C 1
ATOM 1817 O O . VAL A 1 231 ? 22.332 2.712 -23.220 1.00 80.81 231 VAL A O 1
ATOM 1820 N N . TYR A 1 232 ? 21.165 0.866 -23.753 1.00 76.69 232 TYR A N 1
ATOM 1821 C CA . TYR A 1 232 ? 19.953 1.578 -24.160 1.00 76.69 232 TYR A CA 1
ATOM 1822 C C . TYR A 1 232 ? 19.065 1.857 -22.947 1.00 76.69 232 TYR A C 1
ATOM 1824 O O . TYR A 1 232 ? 18.206 1.064 -22.579 1.00 76.69 232 TYR A O 1
ATOM 1832 N N . MET A 1 233 ? 19.270 3.013 -22.320 1.00 69.50 233 MET A N 1
ATOM 1833 C CA . MET A 1 233 ? 18.393 3.499 -21.253 1.00 69.50 233 MET A CA 1
ATOM 1834 C C . MET A 1 233 ? 17.273 4.350 -21.842 1.00 69.50 233 MET A C 1
ATOM 1836 O O . MET A 1 233 ? 17.529 5.190 -22.716 1.00 69.50 233 MET A O 1
ATOM 1840 N N . GLN A 1 234 ? 16.059 4.204 -21.307 1.00 67.56 234 GLN A N 1
ATOM 1841 C CA . GLN A 1 234 ? 14.943 5.086 -21.638 1.00 67.56 234 GLN A CA 1
ATOM 1842 C C . GLN A 1 234 ? 15.375 6.546 -21.454 1.00 67.56 234 GLN A C 1
ATOM 1844 O O . GLN A 1 234 ? 16.062 6.900 -20.491 1.00 67.56 234 GLN A O 1
ATOM 1849 N N . ASN A 1 235 ? 15.073 7.390 -22.440 1.00 64.75 235 ASN A N 1
ATOM 1850 C CA . ASN A 1 235 ? 15.423 8.795 -22.341 1.00 64.75 235 ASN A CA 1
ATOM 1851 C C . ASN A 1 235 ? 14.543 9.467 -21.284 1.00 64.75 235 ASN A C 1
ATOM 1853 O O . ASN A 1 235 ? 13.333 9.246 -21.274 1.00 64.75 235 ASN A O 1
ATOM 1857 N N . ASP A 1 236 ? 15.149 10.295 -20.439 1.00 58.62 236 ASP A N 1
ATOM 1858 C CA . ASP A 1 236 ? 14.381 11.172 -19.569 1.00 58.62 236 ASP A CA 1
ATOM 1859 C C . ASP A 1 236 ? 13.691 12.222 -20.458 1.00 58.62 236 ASP A C 1
ATOM 1861 O O . ASP A 1 236 ? 14.337 12.911 -21.253 1.00 58.62 236 ASP A O 1
ATOM 1865 N N . LEU A 1 237 ? 12.360 12.261 -20.405 1.00 59.56 237 LEU A N 1
ATOM 1866 C CA . LEU A 1 237 ? 11.510 13.101 -21.255 1.00 59.56 237 LEU A CA 1
ATOM 1867 C C . LEU A 1 237 ? 11.312 14.510 -20.683 1.00 59.56 237 LEU A C 1
ATOM 1869 O O . LEU A 1 237 ? 10.505 15.277 -21.215 1.00 59.56 237 LEU A O 1
ATOM 1873 N N . ASN A 1 238 ? 12.055 14.868 -19.635 1.00 54.25 238 ASN A N 1
ATOM 1874 C CA . ASN A 1 238 ? 12.092 16.213 -19.079 1.00 54.25 238 ASN A CA 1
ATOM 1875 C C . ASN A 1 238 ? 12.361 17.259 -20.183 1.00 54.25 238 ASN A C 1
ATOM 1877 O O . ASN A 1 238 ? 13.488 17.449 -20.637 1.00 54.25 238 ASN A O 1
ATOM 1881 N N . GLY A 1 239 ? 11.291 17.919 -20.647 1.00 54.09 239 GLY A N 1
ATOM 1882 C CA . GLY A 1 239 ? 11.327 18.978 -21.665 1.00 54.09 239 GLY A CA 1
ATOM 1883 C C . GLY A 1 239 ? 10.543 18.715 -22.958 1.00 54.09 239 GLY A C 1
ATOM 1884 O O . GLY A 1 239 ? 10.392 19.640 -23.757 1.00 54.09 239 GLY A O 1
ATOM 1885 N N . ARG A 1 240 ? 9.997 17.512 -23.188 1.00 51.28 240 ARG A N 1
ATOM 1886 C CA . ARG A 1 240 ? 9.030 17.301 -24.280 1.00 51.28 240 ARG A CA 1
ATOM 1887 C C . ARG A 1 240 ? 8.044 16.197 -23.929 1.00 51.28 240 ARG A C 1
ATOM 1889 O O . ARG A 1 240 ? 8.417 15.032 -23.831 1.00 51.28 240 ARG A O 1
ATOM 1896 N N . THR A 1 241 ? 6.767 16.553 -23.820 1.00 50.62 241 THR A N 1
ATOM 1897 C CA . THR A 1 241 ? 5.693 15.564 -23.877 1.00 50.62 241 THR A CA 1
ATOM 1898 C C . THR A 1 241 ? 5.755 14.918 -25.258 1.00 50.62 241 THR A C 1
ATOM 1900 O O . THR A 1 241 ? 5.525 15.559 -26.286 1.00 50.62 241 THR A O 1
ATOM 1903 N N . VAL A 1 242 ? 6.146 13.645 -25.317 1.00 53.31 242 VAL A N 1
ATOM 1904 C CA . VAL A 1 242 ? 5.861 12.851 -26.512 1.00 53.31 242 VAL A CA 1
ATOM 1905 C C . VAL A 1 242 ? 4.349 12.872 -26.676 1.00 53.31 242 VAL A C 1
ATOM 1907 O O . VAL A 1 242 ? 3.619 12.552 -25.740 1.00 53.31 242 VAL A O 1
ATOM 1910 N N . VAL A 1 243 ? 3.865 13.317 -27.834 1.00 54.31 243 VAL A N 1
ATOM 1911 C CA . VAL A 1 243 ? 2.443 13.184 -28.146 1.00 54.31 243 VAL A CA 1
ATOM 1912 C C . VAL A 1 243 ? 2.169 11.688 -28.147 1.00 54.31 243 VAL A C 1
ATOM 1914 O O . VAL A 1 243 ? 2.685 10.970 -29.008 1.00 54.31 243 VAL A O 1
ATOM 1917 N N . SER A 1 244 ? 1.433 11.218 -27.137 1.00 46.53 244 SER A N 1
ATOM 1918 C CA . SER A 1 244 ? 0.985 9.834 -27.085 1.00 46.53 244 SER A CA 1
ATOM 1919 C C . SER A 1 244 ? 0.194 9.583 -28.359 1.00 46.53 244 SER A C 1
ATOM 1921 O O . SER A 1 244 ? -0.785 10.268 -28.649 1.00 46.53 244 SER A O 1
ATOM 1923 N N . SER A 1 245 ? 0.699 8.675 -29.179 1.00 60.72 245 SER A N 1
ATOM 1924 C CA . SER A 1 245 ? 0.064 8.302 -30.427 1.00 60.72 245 SER A CA 1
ATOM 1925 C C . SER A 1 245 ? -0.455 6.895 -30.233 1.00 60.72 245 SER A C 1
ATOM 1927 O O . SER A 1 245 ? 0.329 5.977 -30.019 1.00 60.72 245 SER A O 1
ATOM 1929 N N . THR A 1 246 ? -1.769 6.736 -30.333 1.00 65.56 246 THR A N 1
ATOM 1930 C CA . THR A 1 246 ? -2.455 5.435 -30.313 1.00 65.56 246 THR A CA 1
ATOM 1931 C C . THR A 1 246 ? -2.161 4.609 -31.574 1.00 65.56 246 THR A C 1
ATOM 1933 O O . THR A 1 246 ? -2.651 3.495 -31.715 1.00 65.56 246 THR A O 1
ATOM 1936 N N . VAL A 1 247 ? -1.371 5.147 -32.511 1.00 78.38 247 VAL A N 1
ATOM 1937 C CA . VAL A 1 247 ? -1.042 4.490 -33.774 1.00 78.38 247 VAL A CA 1
ATOM 1938 C C . VAL A 1 247 ? 0.069 3.458 -33.537 1.00 78.38 247 VAL A C 1
ATOM 1940 O O . VAL A 1 247 ? 1.180 3.859 -33.160 1.00 78.38 247 VAL A O 1
ATOM 1943 N N . PRO A 1 248 ? -0.187 2.158 -33.773 1.00 78.75 248 PRO A N 1
ATOM 1944 C CA . PRO A 1 248 ? 0.824 1.114 -33.650 1.00 78.75 248 PRO A CA 1
ATOM 1945 C C . PRO A 1 248 ? 2.014 1.344 -34.594 1.00 78.75 248 PRO A C 1
ATOM 1947 O O . PRO A 1 248 ? 1.917 2.057 -35.600 1.00 78.75 248 PRO A O 1
ATOM 1950 N N . ILE A 1 249 ? 3.158 0.743 -34.248 1.00 85.81 249 ILE A N 1
ATOM 1951 C CA . ILE A 1 249 ? 4.407 0.847 -35.009 1.00 85.81 249 ILE A CA 1
ATOM 1952 C C . ILE A 1 249 ? 4.779 -0.522 -35.587 1.00 85.81 249 ILE A C 1
ATOM 1954 O O . ILE A 1 249 ? 4.816 -1.500 -34.845 1.00 85.81 249 ILE A O 1
ATOM 1958 N N . TYR A 1 250 ? 5.076 -0.583 -36.887 1.00 85.81 250 TYR A N 1
ATOM 1959 C CA . TYR A 1 250 ? 5.589 -1.781 -37.558 1.00 85.81 250 TYR A CA 1
ATOM 1960 C C . TYR A 1 250 ? 6.717 -1.424 -38.524 1.00 85.81 250 TYR A C 1
ATOM 1962 O O . TYR A 1 250 ? 6.512 -0.706 -39.506 1.00 85.81 250 TYR A O 1
ATOM 1970 N N . ASP A 1 251 ? 7.910 -1.937 -38.249 1.00 89.62 251 ASP A N 1
ATOM 1971 C CA . ASP A 1 251 ? 9.084 -1.707 -39.082 1.00 89.62 251 ASP A CA 1
ATOM 1972 C C . ASP A 1 251 ? 9.221 -2.811 -40.135 1.00 89.62 251 ASP A C 1
ATOM 1974 O O . ASP A 1 251 ? 9.017 -3.992 -39.858 1.00 89.62 251 ASP A O 1
ATOM 1978 N N . MET A 1 252 ? 9.573 -2.418 -41.358 1.00 85.88 252 MET A N 1
ATOM 1979 C CA . MET A 1 252 ? 9.764 -3.325 -42.486 1.00 85.88 252 MET A CA 1
ATOM 1980 C C . MET A 1 252 ? 11.236 -3.410 -42.862 1.00 85.88 252 MET A C 1
ATOM 1982 O O . MET A 1 252 ? 11.947 -2.404 -42.881 1.00 85.88 252 MET A O 1
ATOM 1986 N N . VAL A 1 253 ? 11.669 -4.607 -43.242 1.00 89.00 253 VAL A N 1
ATOM 1987 C CA . VAL A 1 253 ? 13.001 -4.850 -43.797 1.00 89.00 253 VAL A CA 1
ATOM 1988 C C . VAL A 1 253 ? 12.832 -5.390 -45.210 1.00 89.00 253 VAL A C 1
ATOM 1990 O O . VAL A 1 253 ? 12.058 -6.321 -45.427 1.00 89.00 253 VAL A O 1
ATOM 1993 N N . MET A 1 254 ? 13.530 -4.793 -46.173 1.00 88.12 254 MET A N 1
ATOM 1994 C CA . MET A 1 254 ? 13.470 -5.191 -47.581 1.00 88.12 254 MET A CA 1
ATOM 1995 C C . MET A 1 254 ? 14.843 -5.101 -48.251 1.00 88.12 254 MET A C 1
ATOM 1997 O O . MET A 1 254 ? 15.719 -4.354 -47.817 1.00 88.12 254 MET A O 1
ATOM 2001 N N . MET A 1 255 ? 15.021 -5.859 -49.328 1.00 88.50 255 MET A N 1
ATOM 2002 C CA . MET A 1 255 ? 16.216 -5.811 -50.170 1.00 88.50 255 MET A CA 1
ATOM 2003 C C . MET A 1 255 ? 15.970 -4.856 -51.344 1.00 88.50 255 MET A C 1
ATOM 2005 O O . MET A 1 255 ? 14.908 -4.893 -51.966 1.00 88.50 255 MET A O 1
ATOM 2009 N N . GLN A 1 256 ? 16.927 -3.976 -51.645 1.00 88.25 256 GLN A N 1
ATOM 2010 C CA . GLN A 1 256 ? 16.828 -3.071 -52.798 1.00 88.25 256 GLN A CA 1
ATOM 2011 C C . GLN A 1 256 ? 16.875 -3.867 -54.107 1.00 88.25 256 GLN A C 1
ATOM 2013 O O . GLN A 1 256 ? 17.892 -4.486 -54.379 1.00 88.25 256 GLN A O 1
ATOM 2018 N N . GLY A 1 257 ? 15.836 -3.802 -54.939 1.00 83.94 257 GLY A N 1
ATOM 2019 C CA . GLY A 1 257 ? 15.796 -4.483 -56.240 1.00 83.94 257 GLY A CA 1
ATOM 2020 C C . GLY A 1 257 ? 14.897 -5.720 -56.280 1.00 83.94 257 GLY A C 1
ATOM 2021 O O . GLY A 1 257 ? 14.516 -6.134 -57.372 1.00 83.94 257 GLY A O 1
ATOM 2022 N N . ASP A 1 258 ? 14.486 -6.249 -55.124 1.00 87.94 258 ASP A N 1
ATOM 2023 C CA . ASP A 1 258 ? 13.555 -7.380 -55.038 1.00 87.94 258 ASP A CA 1
ATOM 2024 C C . ASP A 1 258 ? 12.098 -6.904 -54.934 1.00 87.94 258 ASP A C 1
ATOM 2026 O O . ASP A 1 258 ? 11.810 -5.844 -54.363 1.00 87.94 258 ASP A O 1
ATOM 2030 N N . ASP A 1 259 ? 11.168 -7.714 -55.447 1.00 90.12 259 ASP A N 1
ATOM 2031 C CA . ASP A 1 259 ? 9.737 -7.534 -55.199 1.00 90.12 259 ASP A CA 1
ATOM 2032 C C . ASP A 1 259 ? 9.428 -7.800 -53.718 1.00 90.12 259 ASP A C 1
ATOM 2034 O O . ASP A 1 259 ? 9.765 -8.847 -53.163 1.00 90.12 259 ASP A O 1
ATOM 2038 N N . PHE A 1 260 ? 8.746 -6.859 -53.067 1.00 91.19 260 PHE A N 1
ATOM 2039 C CA . PHE A 1 260 ? 8.373 -6.958 -51.660 1.00 91.19 260 PHE A CA 1
ATOM 2040 C C . PHE A 1 260 ? 6.869 -7.181 -51.510 1.00 91.19 260 PHE A C 1
ATOM 2042 O O . PHE A 1 260 ? 6.061 -6.498 -52.145 1.00 91.19 260 PHE A O 1
ATOM 2049 N N . SER A 1 261 ? 6.471 -8.089 -50.614 1.00 91.19 261 SER A N 1
ATOM 2050 C CA . SER A 1 261 ? 5.077 -8.186 -50.182 1.00 91.19 261 SER A CA 1
ATOM 2051 C C . SER A 1 261 ? 4.939 -8.621 -48.727 1.00 91.19 261 SER A C 1
ATOM 2053 O O . SER A 1 261 ? 5.656 -9.511 -48.276 1.00 91.19 261 SER A O 1
ATOM 2055 N N . VAL A 1 262 ? 3.991 -8.015 -48.013 1.00 91.19 262 VAL A N 1
ATOM 2056 C CA . VAL A 1 262 ? 3.645 -8.354 -46.628 1.00 91.19 262 VAL A CA 1
ATOM 2057 C C . VAL A 1 262 ? 2.129 -8.354 -46.460 1.00 91.19 262 VAL A C 1
ATOM 2059 O O . VAL A 1 262 ? 1.427 -7.558 -47.088 1.00 91.19 262 VAL A O 1
ATOM 2062 N N . ILE A 1 263 ? 1.622 -9.263 -45.632 1.00 91.38 263 ILE A N 1
ATOM 2063 C CA . ILE A 1 263 ? 0.210 -9.328 -45.248 1.00 91.38 263 ILE A CA 1
ATOM 2064 C C . ILE A 1 263 ? 0.107 -8.810 -43.817 1.00 91.38 263 ILE A C 1
ATOM 2066 O O . ILE A 1 263 ? 0.814 -9.291 -42.935 1.00 91.38 263 ILE A O 1
ATOM 2070 N N . LEU A 1 264 ? -0.744 -7.808 -43.614 1.00 87.56 264 LEU A N 1
ATOM 2071 C CA . LEU A 1 264 ? -1.005 -7.193 -42.321 1.00 87.56 264 LEU A CA 1
ATOM 2072 C C . LEU A 1 264 ? -2.394 -7.587 -41.829 1.00 87.56 264 LEU A C 1
ATOM 2074 O O . LEU A 1 264 ? -3.363 -7.515 -42.589 1.00 87.56 264 LEU A O 1
ATOM 2078 N N . ASP A 1 265 ? -2.464 -7.946 -40.551 1.00 87.50 265 ASP A N 1
ATOM 2079 C CA . ASP A 1 265 ? -3.694 -8.311 -39.858 1.00 87.50 265 ASP A CA 1
ATOM 2080 C C . ASP A 1 265 ? -4.189 -7.100 -39.050 1.00 87.50 265 ASP A C 1
ATOM 2082 O O . ASP A 1 265 ? -3.433 -6.515 -38.269 1.00 87.50 265 ASP A O 1
ATOM 2086 N N . PHE A 1 266 ? -5.448 -6.703 -39.256 1.00 83.12 266 PHE A N 1
ATOM 2087 C CA . PHE A 1 266 ? -6.100 -5.615 -38.519 1.00 83.12 266 PHE A CA 1
ATOM 2088 C C . PHE A 1 266 ? -7.151 -6.166 -37.540 1.00 83.12 266 PHE A C 1
ATOM 2090 O O . PHE A 1 266 ? -7.649 -7.269 -37.753 1.00 83.12 266 PHE A O 1
ATOM 2097 N N . PRO A 1 267 ? -7.508 -5.425 -36.470 1.00 80.81 267 PRO A N 1
ATOM 2098 C CA . PRO A 1 267 ? -8.521 -5.869 -35.514 1.00 80.81 267 PRO A CA 1
ATOM 2099 C C . PRO A 1 267 ? -9.883 -6.128 -36.172 1.00 80.81 267 PRO A C 1
ATOM 2101 O O . PRO A 1 267 ? -10.307 -5.366 -37.044 1.00 80.81 267 PRO A O 1
ATOM 2104 N N . ASP A 1 268 ? -10.614 -7.125 -35.667 1.00 74.06 268 ASP A N 1
ATOM 2105 C CA . ASP A 1 268 ? -11.934 -7.538 -36.180 1.00 74.06 268 ASP A CA 1
ATOM 2106 C C . ASP A 1 268 ? -13.003 -6.430 -36.129 1.00 74.06 268 ASP A C 1
ATOM 2108 O O . ASP A 1 268 ? -14.038 -6.514 -36.787 1.00 74.06 268 ASP A O 1
ATOM 2112 N N . THR A 1 269 ? -12.755 -5.365 -35.364 1.00 74.38 269 THR A N 1
ATOM 2113 C CA . THR A 1 269 ? -13.638 -4.200 -35.230 1.00 74.38 269 THR A CA 1
ATOM 2114 C C . THR A 1 269 ? -13.549 -3.214 -36.400 1.00 74.38 269 THR A C 1
ATOM 2116 O O . THR A 1 269 ? -14.319 -2.254 -36.436 1.00 74.38 269 THR A O 1
ATOM 2119 N N . MET A 1 270 ? -12.629 -3.412 -37.351 1.00 76.31 270 MET A N 1
ATOM 2120 C CA . MET A 1 270 ? -12.413 -2.508 -38.484 1.00 76.31 270 MET A CA 1
ATOM 2121 C C . MET A 1 270 ? -13.204 -2.939 -39.729 1.00 76.31 270 MET A C 1
ATOM 2123 O O . MET A 1 270 ? -13.070 -4.062 -40.218 1.00 76.31 270 MET A O 1
ATOM 2127 N N . ASP A 1 271 ? -13.999 -2.028 -40.295 1.00 78.88 271 ASP A N 1
ATOM 2128 C CA . ASP A 1 271 ? -14.729 -2.270 -41.543 1.00 78.88 271 ASP A CA 1
ATOM 2129 C C . ASP A 1 271 ? -13.930 -1.795 -42.767 1.00 78.88 271 ASP A C 1
ATOM 2131 O O . ASP A 1 271 ? -13.675 -0.608 -42.946 1.00 78.88 271 ASP A O 1
ATOM 2135 N N . PHE A 1 272 ? -13.537 -2.734 -43.629 1.00 80.62 272 PHE A N 1
ATOM 2136 C CA . PHE A 1 272 ? -12.784 -2.450 -44.856 1.00 80.62 272 PHE A CA 1
ATOM 2137 C C . PHE A 1 272 ? -13.677 -2.014 -46.024 1.00 80.62 272 PHE A C 1
ATOM 2139 O O . PHE A 1 272 ? -13.162 -1.483 -47.003 1.00 80.62 272 PHE A O 1
ATOM 2146 N N . SER A 1 273 ? -14.994 -2.239 -45.955 1.00 78.00 273 SER A N 1
ATOM 2147 C CA . SER A 1 273 ? -15.898 -1.969 -47.084 1.00 78.00 273 SER A CA 1
ATOM 2148 C C . SER A 1 273 ? -16.106 -0.474 -47.340 1.00 78.00 273 SER A C 1
ATOM 2150 O O . SER A 1 273 ? -16.335 -0.056 -48.473 1.00 78.00 273 SER A O 1
ATOM 2152 N N . THR A 1 274 ? -15.963 0.335 -46.293 1.00 79.12 274 THR A N 1
ATOM 2153 C CA . THR A 1 274 ? -16.176 1.784 -46.312 1.00 79.12 274 THR A CA 1
ATOM 2154 C C . THR A 1 274 ? -14.871 2.580 -46.345 1.00 79.12 274 THR A C 1
ATOM 2156 O O . THR A 1 274 ? -14.915 3.813 -46.339 1.00 79.12 274 THR A O 1
ATOM 2159 N N . MET A 1 275 ? -13.713 1.914 -46.412 1.00 83.00 275 MET A N 1
ATOM 2160 C CA . MET A 1 275 ? -12.399 2.542 -46.269 1.00 83.00 275 MET A CA 1
ATOM 2161 C C . MET A 1 275 ? -11.526 2.372 -47.511 1.00 83.00 275 MET A C 1
ATOM 2163 O O . MET A 1 275 ? -11.340 1.272 -48.025 1.00 83.00 275 MET A O 1
ATOM 2167 N N . THR A 1 276 ? -10.906 3.465 -47.953 1.00 87.94 276 THR A N 1
ATOM 2168 C CA . THR A 1 276 ? -9.867 3.432 -48.990 1.00 87.94 276 THR A CA 1
ATOM 2169 C C . THR A 1 276 ? -8.498 3.608 -48.355 1.00 87.94 276 THR A C 1
ATOM 2171 O O . THR A 1 276 ? -8.198 4.670 -47.806 1.00 87.94 276 THR A O 1
ATOM 2174 N N . PHE A 1 277 ? -7.662 2.575 -48.437 1.00 88.81 277 PHE A N 1
ATOM 2175 C CA . PHE A 1 277 ? -6.319 2.578 -47.865 1.00 88.81 277 PHE A CA 1
ATOM 2176 C C . PHE A 1 277 ? -5.292 3.173 -48.827 1.00 88.81 277 PHE A C 1
ATOM 2178 O O . PHE A 1 277 ? -5.337 2.959 -50.039 1.00 88.81 277 PHE A O 1
ATOM 2185 N N . LYS A 1 278 ? -4.305 3.866 -48.264 1.00 90.88 278 LYS A N 1
ATOM 2186 C CA . LYS A 1 278 ? -3.143 4.398 -48.967 1.00 90.88 278 LYS A CA 1
ATOM 2187 C C . LYS A 1 278 ? -1.916 4.273 -48.077 1.00 90.88 278 LYS A C 1
ATOM 2189 O O . LYS A 1 278 ? -1.961 4.653 -46.912 1.00 90.88 278 LYS A O 1
ATOM 2194 N N . ALA A 1 279 ? -0.820 3.768 -48.632 1.00 91.50 279 ALA A N 1
ATOM 2195 C CA . ALA A 1 279 ? 0.440 3.629 -47.915 1.00 91.50 279 ALA A CA 1
ATOM 2196 C C . ALA A 1 279 ? 1.589 4.176 -48.756 1.00 91.50 279 ALA A C 1
ATOM 2198 O O . ALA A 1 279 ? 1.679 3.916 -49.959 1.00 91.50 279 ALA A O 1
ATOM 2199 N N . GLN A 1 280 ? 2.449 4.973 -48.129 1.00 92.38 280 GLN A N 1
ATOM 2200 C CA . GLN A 1 280 ? 3.508 5.711 -48.813 1.00 92.38 280 GLN A CA 1
ATOM 2201 C C . GLN A 1 280 ? 4.813 5.652 -48.029 1.00 92.38 280 GLN A C 1
ATOM 2203 O O . GLN A 1 280 ? 4.805 5.572 -46.806 1.00 92.38 280 GLN A O 1
ATOM 2208 N N . ILE A 1 281 ? 5.932 5.736 -48.748 1.00 91.19 281 ILE A N 1
ATOM 2209 C CA . ILE A 1 281 ? 7.281 5.816 -48.189 1.00 91.19 281 ILE A CA 1
ATOM 2210 C C . ILE A 1 281 ? 7.838 7.227 -48.417 1.00 91.19 281 ILE A C 1
ATOM 2212 O O . ILE A 1 281 ? 7.775 7.766 -49.527 1.00 91.19 281 ILE A O 1
ATOM 2216 N N . ARG A 1 282 ? 8.393 7.827 -47.362 1.00 90.31 282 ARG A N 1
ATOM 2217 C CA . ARG A 1 282 ? 8.896 9.210 -47.300 1.00 90.31 282 ARG A CA 1
ATOM 2218 C C . ARG A 1 282 ? 10.265 9.275 -46.604 1.00 90.31 282 ARG A C 1
ATOM 2220 O O . ARG A 1 282 ? 10.653 8.362 -45.879 1.00 90.31 282 ARG A O 1
ATOM 2227 N N . THR A 1 283 ? 11.005 10.370 -46.808 1.00 83.88 283 THR A N 1
ATOM 2228 C CA . THR A 1 283 ? 12.335 10.596 -46.186 1.00 83.88 283 THR A CA 1
ATOM 2229 C C . THR A 1 283 ? 12.276 10.767 -44.669 1.00 83.88 283 THR A C 1
ATOM 2231 O O . THR A 1 283 ? 13.150 10.289 -43.954 1.00 83.88 283 THR A O 1
ATOM 2234 N N . TYR A 1 284 ? 11.259 11.471 -44.180 1.00 83.50 284 TYR A N 1
ATOM 2235 C CA . TYR A 1 284 ? 10.960 11.687 -42.768 1.00 83.50 284 TYR A CA 1
ATOM 2236 C C . TYR A 1 284 ? 9.436 11.778 -42.583 1.00 83.50 284 TYR A C 1
ATOM 2238 O O . TYR A 1 284 ? 8.724 12.048 -43.561 1.00 83.50 284 TYR A O 1
ATOM 2246 N N . PRO A 1 285 ? 8.906 11.560 -41.364 1.00 77.62 285 PRO A N 1
ATOM 2247 C CA . PRO A 1 285 ? 7.468 11.635 -41.111 1.00 77.62 285 PRO A CA 1
ATOM 2248 C C . PRO A 1 285 ? 6.883 12.981 -41.569 1.00 77.62 285 PRO A C 1
ATOM 2250 O O . PRO A 1 285 ? 7.336 14.036 -41.128 1.00 77.62 285 PRO A O 1
ATOM 2253 N N . GLY A 1 286 ? 5.903 12.950 -42.478 1.00 75.31 286 GLY A N 1
ATOM 2254 C CA . GLY A 1 286 ? 5.261 14.153 -43.027 1.00 75.31 286 GLY A CA 1
ATOM 2255 C C . GLY A 1 286 ? 6.034 14.893 -44.131 1.00 75.31 286 GLY A C 1
ATOM 2256 O O . GLY A 1 286 ? 5.598 15.963 -44.547 1.00 75.31 286 GLY A O 1
ATOM 2257 N N . SER A 1 287 ? 7.153 14.360 -44.639 1.00 81.19 287 SER A N 1
ATOM 2258 C CA . SER A 1 287 ? 7.900 14.994 -45.741 1.00 81.19 287 SER A CA 1
ATOM 2259 C C . SER A 1 287 ? 7.054 15.138 -47.015 1.00 81.19 287 SER A C 1
ATOM 2261 O O . SER A 1 287 ? 6.368 14.179 -47.369 1.00 81.19 287 SER A O 1
ATOM 2263 N N . PRO A 1 288 ? 7.112 16.263 -47.755 1.00 81.50 288 PRO A N 1
ATOM 2264 C CA . PRO A 1 288 ? 6.428 16.393 -49.046 1.00 81.50 288 PRO A CA 1
ATOM 2265 C C . PRO A 1 288 ? 7.044 15.504 -50.139 1.00 81.50 288 PRO A C 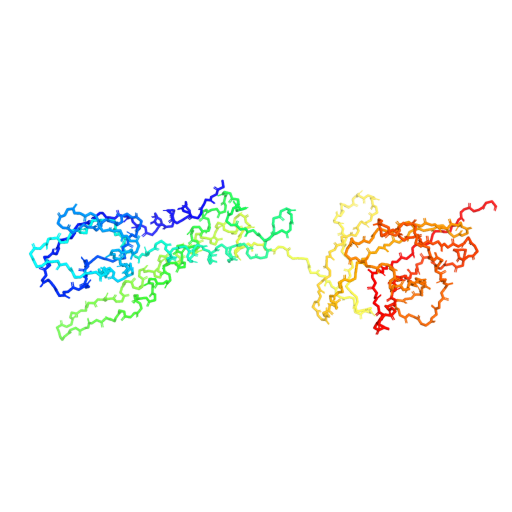1
ATOM 2267 O O . PRO A 1 288 ? 6.392 15.229 -51.144 1.00 81.50 288 PRO A O 1
ATOM 2270 N N . THR A 1 289 ? 8.282 15.037 -49.951 1.00 83.00 289 THR A N 1
ATOM 2271 C CA . THR A 1 289 ? 8.990 14.193 -50.916 1.00 83.00 289 THR A CA 1
ATOM 2272 C C . THR A 1 289 ? 8.589 12.729 -50.747 1.00 83.00 289 THR A C 1
ATOM 2274 O O . THR A 1 289 ? 8.880 12.102 -49.724 1.00 83.00 289 THR A O 1
ATOM 2277 N N . LEU A 1 290 ? 7.941 12.179 -51.774 1.00 87.31 290 LEU A N 1
ATOM 2278 C CA . LEU A 1 290 ? 7.531 10.780 -51.843 1.00 87.31 290 LEU A CA 1
ATOM 2279 C C . LEU A 1 290 ? 8.582 9.938 -52.571 1.00 87.31 290 LEU A C 1
ATOM 2281 O O . LEU A 1 290 ? 9.000 10.298 -53.667 1.00 87.31 290 LEU A O 1
ATOM 2285 N N . TRP A 1 291 ? 8.965 8.809 -51.976 1.00 88.56 291 TRP A N 1
ATOM 2286 C CA . TRP A 1 291 ? 9.876 7.841 -52.596 1.00 88.56 291 TRP A CA 1
ATOM 2287 C C . TRP A 1 291 ? 9.135 6.727 -53.322 1.00 88.56 291 TRP A C 1
ATOM 2289 O O . TRP A 1 291 ? 9.478 6.383 -54.447 1.00 88.56 291 TRP A O 1
ATOM 2299 N N . ALA A 1 292 ? 8.114 6.167 -52.680 1.00 89.56 292 ALA A N 1
ATOM 2300 C CA . ALA A 1 292 ? 7.336 5.074 -53.237 1.00 89.56 292 ALA A CA 1
ATOM 2301 C C . ALA A 1 292 ? 5.915 5.070 -52.666 1.00 89.56 292 ALA A C 1
ATOM 2303 O O . ALA A 1 292 ? 5.663 5.578 -51.572 1.00 89.56 292 ALA A O 1
ATOM 2304 N N . THR A 1 293 ? 4.982 4.489 -53.416 1.00 92.31 293 THR A N 1
ATOM 2305 C CA . THR A 1 293 ? 3.614 4.213 -52.960 1.00 92.31 293 THR A CA 1
ATOM 2306 C C . THR A 1 293 ? 3.403 2.709 -53.028 1.00 92.31 293 THR A C 1
ATOM 2308 O O . THR A 1 293 ? 3.701 2.098 -54.052 1.00 92.31 293 THR A O 1
ATOM 2311 N N . PHE A 1 294 ? 2.915 2.112 -51.943 1.00 92.75 294 PHE A N 1
ATOM 2312 C CA . PHE A 1 294 ? 2.589 0.690 -51.933 1.00 92.75 294 PHE A CA 1
ATOM 2313 C C . PHE A 1 294 ? 1.333 0.427 -52.757 1.00 92.75 294 PHE A C 1
ATOM 2315 O O . PHE A 1 294 ? 0.368 1.192 -52.708 1.00 92.75 294 PHE A O 1
ATOM 2322 N N . THR A 1 295 ? 1.325 -0.704 -53.454 1.00 91.31 295 THR A N 1
ATOM 2323 C CA . THR A 1 295 ? 0.099 -1.259 -54.024 1.00 91.31 295 THR A CA 1
ATOM 2324 C C . THR A 1 295 ? -0.604 -2.063 -52.941 1.00 91.31 295 THR A C 1
ATOM 2326 O O . THR A 1 295 ? -0.029 -3.002 -52.382 1.00 91.31 295 THR A O 1
ATOM 2329 N N . ILE A 1 296 ? -1.835 -1.663 -52.630 1.00 90.00 296 ILE A N 1
ATOM 2330 C CA . ILE A 1 296 ? -2.653 -2.243 -51.568 1.00 90.00 296 ILE A CA 1
ATOM 2331 C C . ILE A 1 296 ? -3.745 -3.097 -52.198 1.00 90.00 296 ILE A C 1
ATOM 2333 O O . ILE A 1 296 ? -4.514 -2.605 -53.020 1.00 90.00 296 ILE A O 1
ATOM 2337 N N . ALA A 1 297 ? -3.844 -4.350 -51.768 1.00 87.94 297 ALA A N 1
ATOM 2338 C CA . ALA A 1 297 ? -4.970 -5.216 -52.084 1.00 87.94 297 ALA A CA 1
ATOM 2339 C C . ALA A 1 297 ? -5.578 -5.777 -50.795 1.00 87.94 297 ALA A C 1
ATOM 2341 O O . ALA A 1 297 ? -4.853 -6.171 -49.878 1.00 87.94 297 ALA A O 1
ATOM 2342 N N . VAL A 1 298 ? -6.908 -5.843 -50.730 1.00 84.75 298 VAL A N 1
ATOM 2343 C CA . VAL A 1 298 ? -7.595 -6.603 -49.679 1.00 84.75 298 VAL A CA 1
ATOM 2344 C C . VAL A 1 298 ? -7.350 -8.080 -49.970 1.00 84.75 298 VAL A C 1
ATOM 2346 O O . VAL A 1 298 ? -7.792 -8.588 -50.996 1.00 84.75 298 VAL A O 1
ATOM 2349 N N . TYR A 1 299 ? -6.581 -8.739 -49.104 1.00 84.44 299 TYR A N 1
ATOM 2350 C CA . TYR A 1 299 ? -6.223 -10.146 -49.272 1.00 84.44 299 TYR A CA 1
ATOM 2351 C C . TYR A 1 299 ? -7.381 -11.050 -48.847 1.00 84.44 299 TYR A C 1
ATOM 2353 O O . TYR A 1 299 ? -7.744 -11.971 -49.568 1.00 84.44 299 TYR A O 1
ATOM 2361 N N . ASP A 1 300 ? -7.986 -10.738 -47.698 1.00 82.06 300 ASP A N 1
ATOM 2362 C CA . ASP A 1 300 ? -9.194 -11.391 -47.201 1.00 82.06 300 ASP A CA 1
ATOM 2363 C C . ASP A 1 300 ? -10.030 -10.371 -46.416 1.00 82.06 300 ASP A C 1
ATOM 2365 O O . ASP A 1 300 ? -9.588 -9.829 -45.398 1.00 82.06 300 ASP A O 1
ATOM 2369 N N . ALA A 1 301 ? -11.237 -10.083 -46.909 1.00 76.81 301 ALA A N 1
ATOM 2370 C CA . ALA A 1 301 ? -12.144 -9.114 -46.300 1.00 76.81 301 ALA A CA 1
ATOM 2371 C C . ALA A 1 301 ? -12.831 -9.642 -45.027 1.00 76.81 301 ALA A C 1
ATOM 2373 O O . ALA A 1 301 ? -13.282 -8.835 -44.211 1.00 76.81 301 ALA A O 1
ATOM 2374 N N . ASN A 1 302 ? -12.911 -10.963 -44.842 1.00 76.19 302 ASN A N 1
ATOM 2375 C CA . ASN A 1 302 ? -13.515 -11.586 -43.663 1.00 76.19 302 ASN A CA 1
ATOM 2376 C C . ASN A 1 302 ? -12.521 -11.622 -42.502 1.00 76.19 302 ASN A C 1
ATOM 2378 O O . ASN A 1 302 ? -12.889 -11.298 -41.380 1.00 76.19 302 ASN A O 1
ATOM 2382 N N . LEU A 1 303 ? -11.254 -11.930 -42.796 1.00 78.06 303 LEU A N 1
ATOM 2383 C CA . LEU A 1 303 ? -10.158 -11.961 -41.817 1.00 78.06 303 LEU A CA 1
ATOM 2384 C C . LEU A 1 303 ? -9.428 -10.614 -41.658 1.00 78.06 303 LEU A C 1
ATOM 2386 O O . LEU A 1 303 ? -8.379 -10.562 -41.022 1.00 78.06 303 LEU A O 1
ATOM 2390 N N . LYS A 1 304 ? -9.940 -9.544 -42.285 1.00 82.38 304 LYS A N 1
ATOM 2391 C CA . LYS A 1 304 ? -9.386 -8.175 -42.248 1.00 82.38 304 LYS A CA 1
ATOM 2392 C C . LYS A 1 304 ? -7.884 -8.122 -42.551 1.00 82.38 304 LYS A C 1
ATOM 2394 O O . LYS A 1 304 ? -7.116 -7.408 -41.903 1.00 82.38 304 LYS A O 1
ATOM 2399 N N . LYS A 1 305 ? -7.474 -8.859 -43.588 1.00 85.56 305 LYS A N 1
ATOM 2400 C CA . LYS A 1 305 ? -6.079 -8.941 -44.034 1.00 85.56 305 LYS A CA 1
ATOM 2401 C C . LYS A 1 305 ? -5.828 -8.051 -45.236 1.00 85.56 305 LYS A C 1
ATOM 2403 O O . LYS A 1 305 ? -6.521 -8.139 -46.254 1.00 85.56 305 LYS A O 1
ATOM 2408 N N . LEU A 1 306 ? -4.790 -7.234 -45.144 1.00 88.94 306 LEU A N 1
ATOM 2409 C CA . LEU A 1 306 ? -4.399 -6.296 -46.186 1.00 88.94 306 LEU A CA 1
ATOM 2410 C C . LEU A 1 306 ? -2.993 -6.635 -46.680 1.00 88.94 306 LEU A C 1
ATOM 2412 O O . LEU A 1 306 ? -2.048 -6.714 -45.897 1.00 88.94 306 LEU A O 1
ATOM 2416 N N . LYS A 1 307 ? -2.852 -6.852 -47.989 1.00 90.88 307 LYS A N 1
ATOM 2417 C CA . LYS A 1 307 ? -1.563 -7.115 -48.628 1.00 90.88 307 LYS A CA 1
ATOM 2418 C C . LYS A 1 307 ? -0.973 -5.806 -49.133 1.00 90.88 307 LYS A C 1
ATOM 2420 O O . LYS A 1 307 ? -1.555 -5.149 -49.996 1.00 90.88 307 LYS A O 1
ATOM 2425 N N . LEU A 1 308 ? 0.198 -5.459 -48.614 1.00 92.00 308 LEU A N 1
ATOM 2426 C CA . LEU A 1 308 ? 1.044 -4.397 -49.144 1.00 92.00 308 LEU A CA 1
ATOM 2427 C C . LEU A 1 308 ? 2.072 -5.019 -50.079 1.00 92.00 308 LEU A C 1
ATOM 2429 O O . LEU A 1 308 ? 2.696 -6.023 -49.740 1.00 92.00 308 LEU A O 1
ATOM 2433 N N . SER A 1 309 ? 2.251 -4.424 -51.253 1.00 92.00 309 SER A N 1
ATOM 2434 C CA . SER A 1 309 ? 3.241 -4.874 -52.229 1.00 92.00 309 SER A CA 1
ATOM 2435 C C . SER A 1 309 ? 3.971 -3.708 -52.878 1.00 92.00 309 SER A C 1
ATOM 2437 O O . SER A 1 309 ? 3.406 -2.625 -53.061 1.00 92.00 309 SER A O 1
ATOM 2439 N N . LEU A 1 310 ? 5.243 -3.928 -53.199 1.00 93.19 310 LEU A N 1
ATOM 2440 C CA . LEU A 1 310 ? 6.100 -2.964 -53.871 1.00 93.19 310 LEU A CA 1
ATOM 2441 C C . LEU A 1 310 ? 6.973 -3.693 -54.897 1.00 93.19 310 LEU A C 1
ATOM 2443 O O . LEU A 1 310 ? 7.567 -4.717 -54.576 1.00 93.19 310 LEU A O 1
ATOM 2447 N N . ALA A 1 311 ? 7.034 -3.170 -56.120 1.00 91.44 311 ALA A N 1
ATOM 2448 C CA . ALA A 1 311 ? 7.834 -3.762 -57.189 1.00 91.44 311 ALA A CA 1
ATOM 2449 C C . ALA A 1 311 ? 9.340 -3.528 -56.974 1.00 91.44 311 ALA A C 1
ATOM 2451 O O . ALA A 1 311 ? 9.734 -2.490 -56.431 1.00 91.44 311 ALA A O 1
ATOM 2452 N N . GLY A 1 312 ? 10.174 -4.430 -57.490 1.00 85.62 312 GLY A N 1
ATOM 2453 C CA . GLY A 1 312 ? 11.638 -4.369 -57.418 1.00 85.62 312 GLY A CA 1
ATOM 2454 C C . GLY A 1 312 ? 12.237 -3.076 -57.974 1.00 85.62 312 GLY A C 1
ATOM 2455 O O . GLY A 1 312 ? 13.201 -2.528 -57.442 1.00 85.62 312 GLY A O 1
ATOM 2456 N N . THR A 1 313 ? 11.604 -2.493 -58.994 1.00 86.75 313 THR A N 1
ATOM 2457 C CA . THR A 1 313 ? 12.003 -1.191 -59.558 1.00 86.75 313 THR A CA 1
ATOM 2458 C C . THR A 1 313 ? 11.806 -0.029 -58.582 1.00 86.75 313 THR A C 1
ATOM 2460 O O . THR A 1 313 ? 12.552 0.952 -58.622 1.00 86.75 313 THR A O 1
ATOM 2463 N N . ALA A 1 314 ? 10.819 -0.129 -57.691 1.00 87.31 314 ALA A N 1
ATOM 2464 C CA . ALA A 1 314 ? 10.564 0.865 -56.660 1.00 87.31 314 ALA A CA 1
ATOM 2465 C C . ALA A 1 314 ? 11.426 0.624 -55.412 1.00 87.31 314 ALA A C 1
ATOM 2467 O O . ALA A 1 314 ? 11.890 1.599 -54.825 1.00 87.31 314 ALA A O 1
ATOM 2468 N N . THR A 1 315 ? 11.706 -0.633 -55.036 1.00 88.81 315 THR A N 1
ATOM 2469 C CA . THR A 1 315 ? 12.615 -0.954 -53.916 1.00 88.81 315 THR A CA 1
ATOM 2470 C C . THR A 1 315 ? 14.073 -0.612 -54.231 1.00 88.81 315 THR A C 1
ATOM 2472 O O . THR A 1 315 ? 14.804 -0.210 -53.327 1.00 88.81 315 THR A O 1
ATOM 2475 N N . ALA A 1 316 ? 14.493 -0.688 -55.500 1.00 86.25 316 ALA A N 1
ATOM 2476 C CA . ALA A 1 316 ? 15.853 -0.358 -55.943 1.00 86.25 316 ALA A CA 1
ATOM 2477 C C . ALA A 1 316 ? 16.288 1.080 -55.602 1.00 86.25 316 ALA A C 1
ATOM 2479 O O . ALA A 1 316 ? 17.459 1.326 -55.325 1.00 86.25 316 ALA A O 1
ATOM 2480 N N . ASN A 1 317 ? 15.346 2.027 -55.602 1.00 85.31 317 ASN A N 1
ATOM 2481 C CA . ASN A 1 317 ? 15.627 3.450 -55.400 1.00 85.31 317 ASN A CA 1
ATOM 2482 C C . ASN A 1 317 ? 15.404 3.922 -53.955 1.00 85.31 317 ASN A C 1
ATOM 2484 O O . ASN A 1 317 ? 15.531 5.113 -53.677 1.00 85.31 317 ASN A O 1
ATOM 2488 N N . LEU A 1 318 ? 15.050 3.029 -53.027 1.00 87.44 318 LEU A N 1
ATOM 2489 C CA . LEU A 1 318 ? 14.776 3.418 -51.645 1.00 87.44 318 LEU A CA 1
ATOM 2490 C C . LEU A 1 318 ? 16.067 3.724 -50.873 1.00 87.44 318 LEU A C 1
ATOM 2492 O O . LEU A 1 318 ? 17.054 3.007 -51.019 1.00 87.44 318 LEU A O 1
ATOM 2496 N N . PRO A 1 319 ? 16.088 4.750 -50.007 1.00 87.12 319 PRO A N 1
ATOM 2497 C CA . PRO A 1 319 ? 17.229 5.012 -49.139 1.00 87.12 319 PRO A CA 1
ATOM 2498 C C . PRO A 1 319 ? 17.308 3.982 -48.003 1.00 87.12 319 PRO A C 1
ATOM 2500 O O . PRO A 1 319 ? 16.281 3.495 -47.536 1.00 87.12 319 PRO A O 1
ATOM 2503 N N . VAL A 1 320 ? 18.525 3.764 -47.478 1.00 86.50 320 VAL A N 1
ATOM 2504 C CA . VAL A 1 320 ? 18.841 2.812 -46.384 1.00 86.50 320 VAL A CA 1
ATOM 2505 C C . VAL A 1 320 ? 17.861 2.898 -45.211 1.00 86.50 320 VAL A C 1
ATOM 2507 O O . VAL A 1 320 ? 17.531 1.887 -44.592 1.00 86.50 320 VAL A O 1
ATOM 2510 N N . ARG A 1 321 ? 17.388 4.111 -44.913 1.00 86.50 321 ARG A N 1
ATOM 2511 C CA . ARG A 1 321 ? 16.338 4.361 -43.934 1.00 86.50 321 ARG A CA 1
ATOM 2512 C C . ARG A 1 321 ? 15.299 5.303 -44.518 1.00 86.50 321 ARG A C 1
ATOM 2514 O O . ARG A 1 321 ? 15.626 6.417 -44.928 1.00 86.50 321 ARG A O 1
ATOM 2521 N N . SER A 1 322 ? 14.047 4.876 -44.485 1.00 89.50 322 SER A N 1
ATOM 2522 C CA . SER A 1 322 ? 12.885 5.700 -44.810 1.00 89.50 322 SER A CA 1
ATOM 2523 C C . SER A 1 322 ? 11.752 5.446 -43.819 1.00 89.50 322 SER A C 1
ATOM 2525 O O . SER A 1 322 ? 11.845 4.574 -42.956 1.00 89.50 322 SER A O 1
ATOM 2527 N N . PHE A 1 323 ? 10.703 6.257 -43.893 1.00 90.94 323 PHE A N 1
ATOM 2528 C CA . PHE A 1 323 ? 9.537 6.164 -43.023 1.00 90.94 323 PHE A CA 1
ATOM 2529 C C . PHE A 1 323 ? 8.316 5.875 -43.866 1.00 90.94 323 PHE A C 1
ATOM 2531 O O . PHE A 1 323 ? 8.179 6.414 -44.964 1.00 90.94 323 PHE A O 1
ATOM 2538 N N . TRP A 1 324 ? 7.425 5.054 -43.339 1.00 92.12 324 TRP A N 1
ATOM 2539 C CA . TRP A 1 324 ? 6.194 4.703 -44.015 1.00 92.12 324 TRP A CA 1
ATOM 2540 C C . TRP A 1 324 ? 5.010 4.819 -43.064 1.00 92.12 324 TRP A C 1
ATOM 2542 O O . TRP A 1 324 ? 5.148 4.712 -41.841 1.00 92.12 324 TRP A O 1
ATOM 2552 N N . ASP A 1 325 ? 3.844 5.063 -43.636 1.00 91.12 325 ASP A N 1
ATOM 2553 C CA . ASP A 1 325 ? 2.574 5.056 -42.932 1.00 91.12 325 ASP A CA 1
ATOM 2554 C C . ASP A 1 325 ? 1.469 4.486 -43.817 1.00 91.12 325 ASP A C 1
ATOM 2556 O O . ASP A 1 325 ? 1.546 4.536 -45.047 1.00 91.12 325 ASP A O 1
ATOM 2560 N N . ILE A 1 326 ? 0.446 3.919 -43.177 1.00 90.75 326 ILE A N 1
ATOM 2561 C CA . ILE A 1 326 ? -0.821 3.569 -43.812 1.00 90.75 326 ILE A CA 1
ATOM 2562 C C . ILE A 1 326 ? -1.920 4.463 -43.253 1.00 90.75 326 ILE A C 1
ATOM 2564 O O . ILE A 1 326 ? -2.114 4.596 -42.039 1.00 90.75 326 ILE A O 1
ATOM 2568 N N . GLN A 1 327 ? -2.648 5.072 -44.172 1.00 90.56 327 GLN A N 1
ATOM 2569 C CA . GLN A 1 327 ? -3.802 5.900 -43.889 1.00 90.56 327 GLN A CA 1
ATOM 2570 C C . GLN A 1 327 ? -5.012 5.280 -44.570 1.00 90.56 327 GLN A C 1
ATOM 2572 O O . GLN A 1 327 ? -4.903 4.765 -45.683 1.00 90.56 327 GLN A O 1
ATOM 2577 N N . ALA A 1 328 ? -6.162 5.337 -43.913 1.00 88.50 328 ALA A N 1
ATOM 2578 C CA . ALA A 1 328 ? -7.435 5.059 -44.556 1.00 88.50 328 ALA A CA 1
ATOM 2579 C C . ALA A 1 328 ? -8.310 6.305 -44.527 1.00 88.50 328 ALA A C 1
ATOM 2581 O O . ALA A 1 328 ? -8.339 7.051 -43.544 1.00 88.50 328 ALA A O 1
ATOM 2582 N N . THR A 1 329 ? -9.003 6.522 -45.638 1.00 88.38 329 THR A N 1
ATOM 2583 C CA . THR A 1 329 ? -10.032 7.547 -45.774 1.00 88.38 329 THR A CA 1
ATOM 2584 C C . THR A 1 329 ? -11.390 6.868 -45.712 1.00 88.38 329 THR A C 1
ATOM 2586 O O . THR A 1 329 ? -11.652 5.947 -46.489 1.00 88.38 329 THR A O 1
ATOM 2589 N N . SER A 1 330 ? -12.237 7.303 -44.779 1.00 85.06 330 SER A N 1
ATOM 2590 C CA . SER A 1 330 ? -13.626 6.846 -44.705 1.00 85.06 330 SER A CA 1
ATOM 2591 C C . SER A 1 330 ? -14.441 7.466 -45.841 1.00 85.06 330 SER A C 1
ATOM 2593 O O . SER A 1 330 ? -14.414 8.681 -46.040 1.00 85.06 330 SER A O 1
ATOM 2595 N N . SER A 1 331 ? -15.188 6.638 -46.569 1.00 80.94 331 SER A N 1
ATOM 2596 C CA . SER A 1 331 ? -16.129 7.072 -47.612 1.00 80.94 331 SER A CA 1
ATOM 2597 C C . SER A 1 331 ? -17.377 7.770 -47.058 1.00 80.94 331 SER A C 1
ATOM 2599 O O . SER A 1 331 ? -18.073 8.442 -47.814 1.00 80.94 331 SER A O 1
ATOM 2601 N N . VAL A 1 332 ? -17.641 7.639 -45.752 1.00 77.50 332 VAL A N 1
ATOM 2602 C CA . VAL A 1 332 ? -18.806 8.229 -45.075 1.00 77.50 332 VAL A CA 1
ATOM 2603 C C . VAL A 1 332 ? -18.496 9.641 -44.571 1.00 77.50 332 VAL A C 1
ATOM 2605 O O . VAL A 1 332 ? -19.239 10.571 -44.865 1.00 77.50 332 VAL A O 1
ATOM 2608 N N . ASP A 1 333 ? -17.365 9.816 -43.878 1.00 77.56 333 ASP A N 1
ATOM 2609 C CA . ASP A 1 333 ? -17.043 11.069 -43.172 1.00 77.56 333 ASP A CA 1
ATOM 2610 C C . ASP A 1 333 ? -15.884 11.856 -43.800 1.00 77.56 333 ASP A C 1
ATOM 2612 O O . ASP A 1 333 ? -15.526 12.930 -43.316 1.00 77.56 333 ASP A O 1
ATOM 2616 N N . SER A 1 334 ? -15.247 11.338 -44.859 1.00 79.25 334 SER A N 1
ATOM 2617 C CA . SER A 1 334 ? -14.032 11.899 -45.489 1.00 79.25 334 SER A CA 1
ATOM 2618 C C . SER A 1 334 ? -12.844 12.122 -44.535 1.00 79.25 334 SER A C 1
ATOM 2620 O O . SER A 1 334 ? -11.850 12.760 -44.886 1.00 79.25 334 SER A O 1
ATOM 2622 N N . THR A 1 335 ? -12.913 11.560 -43.327 1.00 83.31 335 THR A N 1
ATOM 2623 C CA . THR A 1 335 ? -11.858 11.625 -42.321 1.00 83.31 335 THR A CA 1
ATOM 2624 C C . THR A 1 335 ? -10.689 10.733 -42.728 1.00 83.31 335 THR A C 1
ATOM 2626 O O . THR A 1 335 ? -10.865 9.586 -43.148 1.00 83.31 335 THR A O 1
ATOM 2629 N N . VAL A 1 336 ? -9.473 11.272 -42.613 1.00 83.69 336 VAL A N 1
ATOM 2630 C CA . VAL A 1 336 ? -8.229 10.539 -42.869 1.00 83.69 336 VAL A CA 1
ATOM 2631 C C . VAL A 1 336 ? -7.621 10.148 -41.532 1.00 83.69 336 VAL A C 1
ATOM 2633 O O . VAL A 1 336 ? -7.257 11.016 -40.741 1.00 83.69 336 VAL A O 1
ATOM 2636 N N . THR A 1 337 ? -7.496 8.845 -41.293 1.00 84.94 337 THR A N 1
ATOM 2637 C CA . THR A 1 337 ? -6.914 8.308 -40.057 1.00 84.94 337 THR A CA 1
ATOM 2638 C C . THR A 1 337 ? -5.677 7.479 -40.379 1.00 84.94 337 THR A C 1
ATOM 2640 O O . THR A 1 337 ? -5.694 6.651 -41.292 1.00 84.94 337 THR A O 1
ATOM 2643 N N . THR A 1 338 ? -4.591 7.696 -39.634 1.00 86.31 338 THR A N 1
ATOM 2644 C CA . THR A 1 338 ? -3.379 6.869 -39.710 1.00 86.31 338 THR A CA 1
ATOM 2645 C C . THR A 1 338 ? -3.538 5.650 -38.811 1.00 86.31 338 THR A C 1
ATOM 2647 O O . THR A 1 338 ? -3.761 5.801 -37.612 1.00 86.31 338 THR A O 1
ATOM 2650 N N . TYR A 1 339 ? -3.388 4.452 -39.373 1.00 86.62 339 TYR A N 1
ATOM 2651 C CA . TYR A 1 339 ? -3.608 3.197 -38.644 1.00 86.62 339 TYR A CA 1
ATOM 2652 C C . TYR A 1 339 ? -2.325 2.463 -38.278 1.00 86.62 339 TYR A C 1
ATOM 2654 O O . TYR A 1 339 ? -2.295 1.745 -37.288 1.00 86.62 339 TYR A O 1
ATOM 2662 N N . LEU A 1 340 ? -1.262 2.643 -39.052 1.00 87.94 340 LEU A N 1
ATOM 2663 C CA . LEU A 1 340 ? 0.035 2.026 -38.805 1.00 87.94 340 LEU A CA 1
ATOM 2664 C C . LEU A 1 340 ? 1.108 2.955 -39.352 1.00 87.94 340 LEU A C 1
ATOM 2666 O O . LEU A 1 340 ? 0.910 3.637 -40.361 1.00 87.94 340 LEU A O 1
ATOM 2670 N N . ARG A 1 341 ? 2.249 2.989 -38.683 1.00 89.62 341 ARG A N 1
ATOM 2671 C CA . ARG A 1 341 ? 3.428 3.716 -39.148 1.00 89.62 341 ARG A CA 1
ATOM 2672 C C . ARG A 1 341 ? 4.676 2.929 -38.813 1.00 89.62 341 ARG A C 1
ATOM 2674 O O . ARG A 1 341 ? 4.651 2.084 -37.930 1.00 89.62 341 ARG A O 1
ATOM 2681 N N . GLY A 1 342 ? 5.785 3.245 -39.450 1.00 89.25 342 GLY A N 1
ATOM 2682 C CA . GLY A 1 342 ? 7.057 2.658 -39.070 1.00 89.25 342 GLY A CA 1
ATOM 2683 C C . GLY A 1 342 ? 8.192 3.099 -39.958 1.00 89.25 342 GLY A C 1
ATOM 2684 O O . GLY A 1 342 ? 8.104 4.088 -40.692 1.00 89.25 342 GLY A O 1
ATOM 2685 N N . GLN A 1 343 ? 9.286 2.366 -39.860 1.00 91.19 343 GLN A N 1
ATOM 2686 C CA . GLN A 1 343 ? 10.491 2.583 -40.637 1.00 91.19 343 GLN A CA 1
ATOM 2687 C C . GLN A 1 343 ? 10.664 1.461 -41.646 1.00 91.19 343 GLN A C 1
ATOM 2689 O O . GLN A 1 343 ? 10.305 0.314 -41.401 1.00 91.19 343 GLN A O 1
ATOM 2694 N N . VAL A 1 344 ? 11.203 1.820 -42.800 1.00 88.44 344 VAL A N 1
ATOM 2695 C CA . VAL A 1 344 ? 11.651 0.877 -43.814 1.00 88.44 344 VAL A CA 1
ATOM 2696 C C . VAL A 1 344 ? 13.172 0.880 -43.782 1.00 88.44 344 VAL A C 1
ATOM 2698 O O . VAL A 1 344 ? 13.805 1.923 -43.986 1.00 88.44 344 VAL A O 1
ATOM 2701 N N . PHE A 1 345 ? 13.740 -0.290 -43.522 1.00 89.56 345 PHE A N 1
ATOM 2702 C CA . PHE A 1 345 ? 15.166 -0.552 -43.618 1.00 89.56 345 PHE A CA 1
ATOM 2703 C C . PHE A 1 345 ? 15.436 -1.281 -44.923 1.00 89.56 345 PHE A C 1
ATOM 2705 O O . PHE A 1 345 ? 14.926 -2.381 -45.142 1.00 89.56 345 PHE A O 1
ATOM 2712 N N . THR A 1 346 ? 16.234 -0.663 -45.789 1.00 86.31 346 THR A N 1
ATOM 2713 C CA . THR A 1 346 ? 16.626 -1.290 -47.050 1.00 86.31 346 THR A CA 1
ATOM 2714 C C . THR A 1 346 ? 18.090 -1.673 -47.018 1.00 86.31 346 THR A C 1
ATOM 2716 O O . THR A 1 346 ? 18.961 -0.816 -46.846 1.00 86.31 346 THR A O 1
ATOM 2719 N N . THR A 1 347 ? 18.372 -2.949 -47.229 1.00 85.75 347 THR A N 1
ATOM 2720 C CA . THR A 1 347 ? 19.731 -3.440 -47.452 1.00 85.75 347 THR A CA 1
ATOM 2721 C C . THR A 1 347 ? 20.003 -3.511 -48.946 1.00 85.75 347 THR A C 1
ATOM 2723 O O . THR A 1 347 ? 19.137 -3.895 -49.735 1.00 85.75 347 THR A O 1
ATOM 2726 N N . ARG A 1 348 ? 21.208 -3.101 -49.350 1.00 79.19 348 ARG A N 1
ATOM 2727 C CA . ARG A 1 348 ? 21.627 -3.199 -50.748 1.00 79.19 348 ARG A CA 1
ATOM 2728 C C . ARG A 1 348 ? 21.648 -4.673 -51.136 1.00 79.19 348 ARG A C 1
ATOM 2730 O O . ARG A 1 348 ? 22.255 -5.476 -50.429 1.00 79.19 348 ARG A O 1
ATOM 2737 N N . GLN A 1 349 ? 20.991 -5.015 -52.236 1.00 68.50 349 GLN A N 1
ATOM 2738 C CA . GLN A 1 349 ? 21.095 -6.354 -52.796 1.00 68.50 349 GLN A CA 1
ATOM 2739 C C . GLN A 1 349 ? 22.551 -6.633 -53.176 1.00 68.50 349 GLN A C 1
ATOM 2741 O O . GLN A 1 349 ? 23.275 -5.763 -53.670 1.00 68.50 349 GLN A O 1
ATOM 2746 N N . VAL A 1 350 ? 22.985 -7.859 -52.913 1.00 59.38 350 VAL A N 1
ATOM 2747 C CA . VAL A 1 350 ? 24.214 -8.407 -53.480 1.00 59.38 350 VAL A CA 1
ATOM 2748 C C . VAL A 1 350 ? 23.810 -8.976 -54.832 1.00 59.38 350 VAL A C 1
ATOM 2750 O O . VAL A 1 350 ? 23.392 -10.127 -54.897 1.00 59.38 350 VAL A O 1
ATOM 2753 N N . THR A 1 351 ? 23.806 -8.170 -55.891 1.00 59.94 351 THR A N 1
ATOM 2754 C CA . THR A 1 351 ? 23.423 -8.691 -57.210 1.00 59.94 351 THR A CA 1
ATOM 2755 C C . THR A 1 351 ? 24.633 -9.185 -57.988 1.00 59.94 351 THR A C 1
ATOM 2757 O O . THR A 1 351 ? 25.717 -8.596 -57.936 1.00 59.94 351 THR A O 1
ATOM 2760 N N . GLN A 1 352 ? 24.391 -10.297 -58.684 1.00 43.91 352 GLN A N 1
ATOM 2761 C CA . GLN A 1 352 ? 25.018 -10.650 -59.955 1.00 43.91 352 GLN A CA 1
ATOM 2762 C C . GLN A 1 352 ? 24.967 -9.501 -60.961 1.00 43.91 352 GLN A C 1
ATOM 2764 O O . GLN A 1 352 ? 23.992 -8.715 -60.908 1.00 43.91 352 GLN A O 1
#

Secondary structure (DSSP, 8-state):
---HHHHHHHHHHHTT---EEEEEEEE--SS--EEE-S--SB-SSS-EEEETTEEEPTTTTEEEETTTTEEEESSPPPTT-EEEEEEEE-SS--HHHHHHHHHHHHHHHTTT-B-TTSPBP-GGG--GGGHHHHHHHHHHHHHHHHHHHHTT---EE-TTS-EE-TTHHHHHHHHHHHHHHHHHHHHHHHHT-STT------PPPBPTTT--BPPPB----TT--SPPPB--PPPP-TT---------B--EEEEETS-EEEEEE--TT--STTEEEEEEEESSTT-S-EEEE-EEEEEETTTTEEEEEE-HHHHTT--SEEEEEEEEEETTT--EEEEEEEEEEEEEP---

pLDDT: mean 85.9, std 8.4, range [43.91, 95.56]

Sequence (352 aa):
MATLSDLISKVRLELNDTPRQFTKTFIGDGLTKDFSTGYKPLDTTTLVVTDDGTPLANPTGYTVEAAYGTIHTTSNITLGHTLKVTGNVFRYFTDDQLSYFVNTAILQHTSNRTDSFNRAITIDTLPEIEVYPVVLLSTVEALWALATDAAFDINIQGPDNVMIPRSQRFSQLNSIIEQRKEQYRTLCSALNIGVWRIEMGTLRRVSRTTNKLVPIYVPQEVDDATSPERVYMQNDLNGRTVVSSTVPIYDMVMMQGDDFSVILDFPDTMDFSTMTFKAQIRTYPGSPTLWATFTIAVYDANLKKLKLSLAGTATANLPVRSFWDIQATSSVDSTVTTYLRGQVFTTRQVTQ

Radius of gyration: 35.07 Å; chains: 1; bounding box: 84×41×105 Å